Protein AF-A0AAJ0TEI6-F1 (afdb_monomer_lite)

Structure (mmCIF, N/CA/C/O backbone):
data_AF-A0AAJ0TEI6-F1
#
_entry.id   AF-A0AAJ0TEI6-F1
#
loop_
_atom_site.group_PDB
_atom_site.id
_atom_site.type_symbol
_atom_site.label_atom_id
_atom_site.label_alt_id
_atom_site.label_comp_id
_atom_site.label_asym_id
_atom_site.label_entity_id
_atom_site.label_seq_id
_atom_site.pdbx_PDB_ins_code
_atom_site.Cartn_x
_atom_site.Cartn_y
_atom_site.Cartn_z
_atom_site.occupancy
_atom_site.B_iso_or_equiv
_atom_site.auth_seq_id
_atom_site.auth_comp_id
_atom_site.auth_asym_id
_atom_site.auth_atom_id
_atom_site.pdbx_PDB_model_num
ATOM 1 N N . MET A 1 1 ? -27.197 13.324 -39.113 1.00 41.34 1 MET A N 1
ATOM 2 C CA . MET A 1 1 ? -25.841 13.884 -39.276 1.00 41.34 1 MET A CA 1
ATOM 3 C C . MET A 1 1 ? -25.475 13.771 -40.738 1.00 41.34 1 MET A C 1
ATOM 5 O O . MET A 1 1 ? -25.332 12.656 -41.221 1.00 41.34 1 MET A O 1
ATOM 9 N N . PHE A 1 2 ? -25.430 14.897 -41.442 1.00 38.97 2 PHE A N 1
ATOM 10 C CA . PHE A 1 2 ? -24.833 14.958 -42.771 1.00 38.97 2 PHE A CA 1
ATOM 11 C C . PHE A 1 2 ? -23.354 15.271 -42.566 1.00 38.97 2 PHE A C 1
ATOM 13 O O . PHE A 1 2 ? -23.033 16.214 -41.849 1.00 38.97 2 PHE A O 1
ATOM 20 N N . TRP A 1 3 ? -22.481 14.432 -43.111 1.00 52.16 3 TRP A N 1
ATOM 21 C CA . TRP A 1 3 ? -21.042 14.661 -43.095 1.00 52.16 3 TRP A CA 1
ATOM 22 C C . TRP A 1 3 ? -20.638 15.162 -44.476 1.00 52.16 3 TRP A C 1
ATOM 24 O O . TRP A 1 3 ? -20.941 14.507 -45.475 1.00 52.16 3 TRP A O 1
ATOM 34 N N . ASP A 1 4 ? -19.983 16.318 -44.526 1.00 56.31 4 ASP A N 1
ATOM 35 C CA . ASP A 1 4 ? -19.468 16.880 -45.772 1.00 56.31 4 ASP A CA 1
ATOM 36 C C . ASP A 1 4 ? -18.207 16.141 -46.242 1.00 56.31 4 ASP A C 1
ATOM 38 O O . ASP A 1 4 ? -17.400 15.657 -45.444 1.00 56.31 4 ASP A O 1
ATOM 42 N N . GLN A 1 5 ? -18.027 16.056 -47.565 1.00 50.91 5 GLN A N 1
ATOM 43 C CA . GLN A 1 5 ? -16.850 15.437 -48.178 1.00 50.91 5 GLN A CA 1
ATOM 44 C C . GLN A 1 5 ? -15.620 16.346 -48.075 1.00 50.91 5 GLN A C 1
ATOM 46 O O . GLN A 1 5 ? -15.652 17.515 -48.462 1.00 50.91 5 GLN A O 1
ATOM 51 N N . ILE A 1 6 ? -14.506 15.771 -47.611 1.00 52.97 6 ILE A N 1
ATOM 52 C CA . ILE A 1 6 ? -13.211 16.452 -47.522 1.00 52.97 6 ILE A CA 1
ATOM 53 C C . ILE A 1 6 ? -12.756 16.860 -48.926 1.00 52.97 6 ILE A C 1
ATOM 55 O O . ILE A 1 6 ? -12.552 16.018 -49.800 1.00 52.97 6 ILE A O 1
ATOM 59 N N . ARG A 1 7 ? -12.601 18.171 -49.131 1.00 68.81 7 ARG A N 1
ATOM 60 C CA . ARG A 1 7 ? -12.316 18.772 -50.441 1.00 68.81 7 ARG A CA 1
ATOM 61 C C . ARG A 1 7 ? -10.828 18.766 -50.802 1.00 68.81 7 ARG A C 1
ATOM 63 O O . ARG A 1 7 ? -10.492 18.715 -51.979 1.00 68.81 7 ARG A O 1
ATOM 70 N N . GLU A 1 8 ? -9.947 18.816 -49.805 1.00 57.66 8 GLU A N 1
ATOM 71 C CA . GLU A 1 8 ? -8.492 18.783 -49.972 1.00 57.66 8 GLU A CA 1
ATOM 72 C C . GLU A 1 8 ? -7.833 18.375 -48.646 1.00 57.66 8 GLU A C 1
ATOM 74 O O . GLU A 1 8 ? -8.288 18.781 -47.578 1.00 57.66 8 GLU A O 1
ATOM 79 N N . ILE A 1 9 ? -6.753 17.593 -48.710 1.00 62.16 9 ILE A N 1
ATOM 80 C CA . ILE A 1 9 ? -5.879 17.305 -47.566 1.00 62.16 9 ILE A CA 1
ATOM 81 C C . ILE A 1 9 ? -4.484 17.792 -47.945 1.00 62.16 9 ILE A C 1
ATOM 83 O O . ILE A 1 9 ? -3.892 17.287 -48.898 1.00 62.16 9 ILE A O 1
ATOM 87 N N . ARG A 1 10 ? -3.946 18.755 -47.192 1.00 58.38 10 ARG A N 1
ATOM 88 C CA . ARG A 1 10 ? -2.538 19.157 -47.298 1.00 58.38 10 ARG A CA 1
ATOM 89 C C . ARG A 1 10 ? -1.755 18.586 -46.134 1.00 58.38 10 ARG A C 1
ATOM 91 O O . ARG A 1 10 ? -2.141 18.749 -44.981 1.00 58.38 10 ARG A O 1
ATOM 98 N N . ARG A 1 11 ? -0.630 17.947 -46.445 1.00 55.44 11 ARG A N 1
ATOM 99 C CA . ARG A 1 11 ? 0.341 17.520 -45.443 1.00 55.44 11 ARG A CA 1
ATOM 100 C C . ARG A 1 11 ? 1.269 18.699 -45.171 1.00 55.44 11 ARG A C 1
ATOM 102 O O . ARG A 1 11 ? 2.017 19.101 -46.057 1.00 55.44 11 ARG A O 1
ATOM 109 N N . LEU A 1 12 ? 1.161 19.279 -43.983 1.00 56.03 12 LEU A N 1
ATOM 110 C CA . LEU A 1 12 ? 2.086 20.311 -43.533 1.00 56.03 12 LEU A CA 1
ATOM 111 C C . LEU A 1 12 ? 3.399 19.628 -43.131 1.00 56.03 12 LEU A C 1
ATOM 113 O O . LEU A 1 12 ? 3.389 18.673 -42.353 1.00 56.03 12 LEU A O 1
ATOM 117 N N . GLU A 1 13 ? 4.519 20.080 -43.697 1.00 56.34 13 GLU A N 1
ATOM 118 C CA . GLU A 1 13 ? 5.859 19.703 -43.238 1.00 56.34 13 GLU A CA 1
ATOM 119 C C . GLU A 1 13 ? 6.180 20.491 -41.967 1.00 56.34 13 GLU A C 1
ATOM 121 O O . GLU A 1 13 ? 6.981 21.422 -41.988 1.00 56.34 13 GLU A O 1
ATOM 126 N N . ASP A 1 14 ? 5.512 20.157 -40.864 1.00 47.22 14 ASP A N 1
ATOM 127 C CA . ASP A 1 14 ? 5.829 20.779 -39.585 1.00 47.22 14 ASP A CA 1
ATOM 128 C C . ASP A 1 14 ? 7.006 20.040 -38.942 1.00 47.22 14 ASP A C 1
ATOM 130 O O . ASP A 1 14 ? 6.902 18.898 -38.478 1.00 47.22 14 ASP A O 1
ATOM 134 N N . LYS A 1 15 ? 8.172 20.687 -38.991 1.00 50.38 15 LYS A N 1
ATOM 135 C CA . LYS A 1 15 ? 9.342 20.300 -38.212 1.00 50.38 15 LYS A CA 1
ATOM 136 C C . LYS A 1 15 ? 9.132 20.824 -36.799 1.00 50.38 15 LYS A C 1
ATOM 138 O O . LYS A 1 15 ? 9.417 21.982 -36.540 1.00 50.38 15 LYS A O 1
ATOM 143 N N . GLU A 1 16 ? 8.688 19.904 -35.947 1.00 49.09 16 GLU A N 1
ATOM 144 C CA . GLU A 1 16 ? 8.583 19.944 -34.480 1.00 49.09 16 GLU A CA 1
ATOM 145 C C . GLU A 1 16 ? 7.134 19.774 -34.007 1.00 49.09 16 GLU A C 1
ATOM 147 O O . GLU A 1 16 ? 6.377 20.715 -33.798 1.00 49.09 16 GLU A O 1
ATOM 152 N N . GLN A 1 17 ? 6.757 18.506 -33.812 1.00 36.66 17 GLN A N 1
ATOM 153 C CA . GLN A 1 17 ? 5.613 18.148 -32.981 1.00 36.66 17 GLN A CA 1
ATOM 154 C C . GLN A 1 17 ? 5.957 18.503 -31.532 1.00 36.66 17 GLN A C 1
ATOM 156 O O . GLN A 1 17 ? 6.600 17.724 -30.829 1.00 36.66 17 GLN A O 1
ATOM 161 N N . TYR A 1 18 ? 5.559 19.690 -31.086 1.00 44.12 18 TYR A N 1
ATOM 162 C CA . TYR A 1 18 ? 5.572 20.005 -29.665 1.00 44.12 18 TYR A CA 1
ATOM 163 C C . TYR A 1 18 ? 4.397 19.293 -28.993 1.00 44.12 18 TYR A C 1
ATOM 165 O O . TYR A 1 18 ? 3.238 19.492 -29.354 1.00 44.12 18 TYR A O 1
ATOM 173 N N . VAL A 1 19 ? 4.699 18.456 -28.004 1.00 38.09 19 VAL A N 1
ATOM 174 C CA . VAL A 1 19 ? 3.710 18.011 -27.020 1.00 38.09 19 VAL A CA 1
ATOM 175 C C . VAL A 1 19 ? 3.655 19.103 -25.964 1.00 38.09 19 VAL A C 1
ATOM 177 O O . VAL A 1 19 ? 4.673 19.395 -25.346 1.00 38.09 19 VAL A O 1
ATOM 180 N N . TYR A 1 20 ? 2.501 19.739 -25.792 1.00 42.97 20 TYR A N 1
ATOM 181 C CA . TYR A 1 20 ? 2.289 20.737 -24.748 1.00 42.97 20 TYR A CA 1
ATOM 182 C C . TYR A 1 20 ? 1.807 20.039 -23.475 1.00 42.97 20 TYR A C 1
ATOM 184 O O . TYR A 1 20 ? 0.884 19.228 -23.532 1.00 42.97 20 TYR A O 1
ATOM 192 N N . ASP A 1 21 ? 2.421 20.359 -22.336 1.00 42.22 21 ASP A N 1
ATOM 193 C CA . ASP A 1 21 ? 1.869 20.016 -21.025 1.00 42.22 21 ASP A CA 1
ATOM 194 C C . ASP A 1 21 ? 0.763 21.032 -20.719 1.00 42.22 21 ASP A C 1
ATOM 196 O O . ASP A 1 21 ? 1.019 22.236 -20.632 1.00 42.22 21 ASP A O 1
ATOM 200 N N . PHE A 1 22 ? -0.482 20.565 -20.699 1.00 47.97 22 PHE A N 1
ATOM 201 C CA . PHE A 1 22 ? -1.670 21.405 -20.613 1.00 47.97 22 PHE A CA 1
ATOM 202 C C . PHE A 1 22 ? -2.331 21.153 -19.264 1.00 47.97 22 PHE A C 1
ATOM 204 O O . PHE A 1 22 ? -2.751 20.033 -18.982 1.00 47.97 22 PHE A O 1
ATOM 211 N N . SER A 1 23 ? -2.418 22.193 -18.435 1.00 53.16 23 SER A N 1
ATOM 212 C CA . SER A 1 23 ? -3.119 22.133 -17.154 1.00 53.16 23 SER A CA 1
ATOM 213 C C . SER A 1 23 ? -4.299 23.097 -17.146 1.00 53.16 23 SER A C 1
ATOM 215 O O . SER A 1 23 ? -4.114 24.292 -17.380 1.00 53.16 23 SER A O 1
ATOM 217 N N . VAL A 1 24 ? -5.503 22.600 -16.861 1.00 55.91 24 VAL A N 1
ATOM 218 C CA . VAL A 1 24 ? -6.694 23.439 -16.662 1.00 55.91 24 VAL A CA 1
ATOM 219 C C . VAL A 1 24 ? -6.929 23.623 -15.162 1.00 55.91 24 VAL A C 1
ATOM 221 O O . VAL A 1 24 ? -7.161 22.637 -14.463 1.00 55.91 24 VAL A O 1
ATOM 224 N N . PRO A 1 25 ? -6.861 24.853 -14.622 1.00 49.59 25 PRO A N 1
ATOM 225 C CA . PRO A 1 25 ? -7.128 25.085 -13.208 1.00 49.59 25 PRO A CA 1
ATOM 226 C C . PRO A 1 25 ? -8.518 24.573 -12.807 1.00 49.59 25 PRO A C 1
ATOM 228 O O . PRO A 1 25 ? -9.506 24.947 -13.428 1.00 49.59 25 PRO A O 1
ATOM 231 N N . ASN A 1 26 ? -8.579 23.785 -11.729 1.00 49.84 26 ASN A N 1
ATOM 232 C CA . ASN A 1 26 ? -9.793 23.203 -11.131 1.00 49.84 26 ASN A CA 1
ATOM 233 C C . ASN A 1 26 ? -10.468 22.041 -11.887 1.00 49.84 26 ASN A C 1
ATOM 235 O O . ASN A 1 26 ? -11.448 21.513 -11.370 1.00 49.84 26 ASN A O 1
ATOM 239 N N . ASP A 1 27 ? -9.945 21.600 -13.036 1.00 50.25 27 ASP A N 1
ATOM 240 C CA . ASP A 1 27 ? -10.522 20.487 -13.805 1.00 50.25 27 ASP A CA 1
ATOM 241 C C . ASP A 1 27 ? -9.506 19.354 -13.997 1.00 50.25 27 ASP A C 1
ATOM 243 O O . ASP A 1 27 ? -8.498 19.510 -14.678 1.00 50.25 27 ASP A O 1
ATOM 247 N N . GLU A 1 28 ? -9.772 18.180 -13.419 1.00 51.38 28 GLU A N 1
ATOM 248 C CA . GLU A 1 28 ? -8.890 17.007 -13.553 1.00 51.38 28 GLU A CA 1
ATOM 249 C C . GLU A 1 28 ? -8.958 16.364 -14.944 1.00 51.38 28 GLU A C 1
ATOM 251 O O . GLU A 1 28 ? -7.982 15.776 -15.407 1.00 51.38 28 GLU A O 1
ATOM 256 N N . ASN A 1 29 ? -10.105 16.488 -15.616 1.00 53.88 29 ASN A N 1
ATOM 257 C CA . ASN A 1 29 ? -10.357 15.951 -16.948 1.00 53.88 29 ASN A CA 1
ATOM 258 C C . ASN A 1 29 ? -10.984 17.049 -17.802 1.00 53.88 29 ASN A C 1
ATOM 260 O O . ASN A 1 29 ? -11.987 17.637 -17.402 1.00 53.88 29 ASN A O 1
ATOM 264 N N . PHE A 1 30 ? -10.451 17.289 -18.991 1.00 61.28 30 PHE A N 1
ATOM 265 C CA . PHE A 1 30 ? -10.981 18.298 -19.901 1.00 61.28 30 PHE A CA 1
ATOM 266 C C . PHE A 1 30 ? -10.874 17.829 -21.349 1.00 61.28 30 PHE A C 1
ATOM 268 O O . PHE A 1 30 ? -10.060 16.976 -21.699 1.00 61.28 30 PHE A O 1
ATOM 275 N N . ILE A 1 31 ? -11.742 18.361 -22.206 1.00 62.97 31 ILE A N 1
ATOM 276 C CA . ILE A 1 31 ? -11.746 18.032 -23.631 1.00 62.97 31 ILE A CA 1
ATOM 277 C C . ILE A 1 31 ? -10.909 19.079 -24.361 1.00 62.97 31 ILE A C 1
ATOM 279 O O . ILE A 1 31 ? -11.232 20.264 -24.331 1.00 62.97 31 ILE A O 1
ATOM 283 N N . CYS A 1 32 ? -9.861 18.630 -25.043 1.00 51.44 32 CYS A N 1
ATOM 284 C CA . CYS A 1 32 ? -9.036 19.448 -25.922 1.00 51.44 32 CYS A CA 1
ATOM 285 C C . CYS A 1 32 ? -9.210 18.943 -27.359 1.00 51.44 32 CYS A C 1
ATOM 287 O O . CYS A 1 32 ? -8.746 17.853 -27.682 1.00 51.44 32 CYS A O 1
ATOM 289 N N . GLU A 1 33 ? -9.932 19.689 -28.204 1.00 55.91 33 GLU A N 1
ATOM 290 C CA . GLU A 1 33 ? -10.153 19.350 -29.626 1.00 55.91 33 GLU A CA 1
ATOM 291 C C . GLU A 1 33 ? -10.586 17.882 -29.856 1.00 55.91 33 GLU A C 1
ATOM 293 O O . GLU A 1 33 ? -10.046 17.164 -30.696 1.00 55.91 33 GLU A O 1
ATOM 298 N N . ASN A 1 34 ? -11.585 17.422 -29.090 1.00 51.78 34 ASN A N 1
ATOM 299 C CA . ASN A 1 34 ? -12.127 16.049 -29.085 1.00 51.78 34 ASN A CA 1
ATOM 300 C C . ASN A 1 34 ? -11.221 14.953 -28.492 1.00 51.78 34 ASN A C 1
ATOM 302 O O . ASN A 1 34 ? -11.584 13.776 -28.542 1.00 51.78 34 ASN A O 1
ATOM 306 N N . LEU A 1 35 ? -10.086 15.307 -27.889 1.00 44.97 35 LEU A N 1
ATOM 307 C CA . LEU A 1 35 ? -9.279 14.408 -27.063 1.00 44.97 35 LEU A CA 1
ATOM 308 C C . LEU A 1 35 ? -9.604 14.642 -25.586 1.00 44.97 35 LEU A C 1
ATOM 310 O O . LEU A 1 35 ? -9.616 15.781 -25.120 1.00 44.97 35 LEU A O 1
ATOM 314 N N . LEU A 1 36 ? -9.865 13.565 -24.842 1.00 48.75 36 LEU A N 1
ATOM 315 C CA . LEU A 1 36 ? -9.940 13.632 -23.385 1.00 48.75 36 LEU A CA 1
ATOM 316 C C . LEU A 1 36 ? -8.513 13.768 -22.843 1.00 48.75 36 LEU A C 1
ATOM 318 O O . LEU A 1 36 ? -7.712 12.842 -22.965 1.00 48.75 36 LEU A O 1
ATOM 322 N N . ALA A 1 37 ? -8.206 14.928 -22.276 1.00 49.28 37 ALA A N 1
ATOM 323 C CA . ALA A 1 37 ? -6.953 15.216 -21.604 1.00 49.28 37 ALA A CA 1
ATOM 324 C C . ALA A 1 37 ? -7.163 15.176 -20.086 1.00 49.28 37 ALA A C 1
ATOM 326 O O . ALA A 1 37 ? -8.219 15.551 -19.575 1.00 49.28 37 ALA A O 1
ATOM 327 N N . HIS A 1 38 ? -6.147 14.701 -19.375 1.00 46.53 38 HIS A N 1
ATOM 328 C CA . HIS A 1 38 ? -6.125 14.642 -17.921 1.00 46.53 38 HIS A CA 1
ATOM 329 C C . HIS A 1 38 ? -5.051 15.602 -17.423 1.00 46.53 38 HIS A C 1
ATOM 331 O O . HIS A 1 38 ? -3.921 15.550 -17.913 1.00 46.53 38 HIS A O 1
ATOM 337 N N . ASN A 1 39 ? -5.377 16.440 -16.440 1.00 48.97 39 ASN A N 1
ATOM 338 C CA . ASN A 1 39 ? -4.330 17.096 -15.669 1.00 48.97 39 ASN A CA 1
ATOM 339 C C . ASN A 1 39 ? -3.488 16.010 -14.997 1.00 48.97 39 ASN A C 1
ATOM 341 O O . ASN A 1 39 ? -4.024 15.020 -14.490 1.00 48.97 39 ASN A O 1
ATOM 345 N N . THR A 1 40 ? -2.171 16.207 -14.950 1.00 57.03 40 THR A N 1
ATOM 346 C CA . THR A 1 40 ? -1.330 15.428 -14.039 1.00 57.03 40 THR A CA 1
ATOM 347 C C . THR A 1 40 ? -1.900 15.615 -12.635 1.00 57.03 40 THR A C 1
ATOM 349 O O . THR A 1 40 ? -1.955 16.739 -12.140 1.00 57.03 40 THR A O 1
ATOM 352 N N . ILE A 1 41 ? -2.385 14.532 -12.020 1.00 54.59 41 ILE A N 1
ATOM 353 C CA . ILE A 1 41 ? -2.893 14.570 -10.649 1.00 54.59 41 ILE A CA 1
ATOM 354 C C . ILE A 1 41 ? -1.692 14.870 -9.757 1.00 54.59 41 ILE A C 1
ATOM 356 O O . ILE A 1 41 ? -0.839 14.015 -9.520 1.00 54.59 41 ILE A O 1
ATOM 360 N N . GLU A 1 42 ? -1.588 16.114 -9.313 1.00 67.44 42 GLU A N 1
ATOM 361 C CA . GLU A 1 42 ? -0.582 16.517 -8.347 1.00 67.44 42 GLU A CA 1
ATOM 362 C C . GLU A 1 42 ? -1.081 16.211 -6.936 1.00 67.44 42 GLU A C 1
ATOM 364 O O . GLU A 1 42 ? -2.275 16.288 -6.642 1.00 67.44 42 GLU A O 1
ATOM 369 N N . LEU A 1 43 ? -0.157 15.883 -6.034 1.00 74.75 43 LEU A N 1
ATOM 370 C CA . LEU A 1 43 ? -0.496 15.753 -4.621 1.00 74.75 43 LEU A CA 1
ATOM 371 C C . LEU A 1 43 ? -1.080 17.083 -4.097 1.00 74.75 43 LEU A C 1
ATOM 373 O O . LEU A 1 43 ? -0.549 18.149 -4.440 1.00 74.75 43 LEU A O 1
ATOM 377 N N . PRO A 1 44 ? -2.124 17.049 -3.245 1.00 81.56 44 PRO A N 1
ATOM 378 C CA . PRO A 1 44 ? -2.773 18.243 -2.701 1.00 81.56 44 PRO A CA 1
ATOM 379 C C . PRO A 1 44 ? -1.915 18.877 -1.591 1.00 81.56 44 PRO A C 1
ATOM 381 O O . PRO A 1 44 ? -2.213 18.778 -0.405 1.00 81.56 44 PRO A O 1
ATOM 384 N N . ILE A 1 45 ? -0.783 19.477 -1.977 1.00 82.50 45 ILE A N 1
ATOM 385 C CA . ILE A 1 45 ? 0.256 19.957 -1.048 1.00 82.50 45 ILE A CA 1
ATOM 386 C C . ILE A 1 45 ? -0.278 21.018 -0.083 1.00 82.50 45 ILE A C 1
ATOM 388 O O . ILE A 1 45 ? 0.009 20.940 1.108 1.00 82.50 45 ILE A O 1
ATOM 392 N N . GLU A 1 46 ? -1.053 21.987 -0.572 1.00 83.69 46 GLU A N 1
ATOM 393 C CA . GLU A 1 46 ? -1.578 23.069 0.271 1.00 83.69 46 GLU A CA 1
ATOM 394 C C . GLU A 1 46 ? -2.554 22.526 1.320 1.00 83.69 46 GLU A C 1
ATOM 396 O O . GLU A 1 46 ? -2.403 22.813 2.504 1.00 83.69 46 GLU A O 1
ATOM 401 N N . GLN A 1 47 ? -3.459 21.628 0.924 1.00 84.44 47 GLN A N 1
ATOM 402 C CA . GLN A 1 47 ? -4.376 20.965 1.851 1.00 84.44 47 GLN A CA 1
ATOM 403 C C . GLN A 1 47 ? -3.618 20.111 2.877 1.00 84.44 47 GLN A C 1
ATOM 405 O O . GLN A 1 47 ? -3.950 20.111 4.057 1.00 84.44 47 GLN A O 1
ATOM 410 N N . LEU A 1 48 ? -2.562 19.400 2.466 1.00 85.25 48 LEU A N 1
ATOM 411 C CA . LEU A 1 48 ? -1.722 18.646 3.401 1.00 85.25 48 LEU A CA 1
ATOM 412 C C . LEU A 1 48 ? -1.003 19.574 4.398 1.00 85.25 48 LEU A C 1
ATOM 414 O O . LEU A 1 48 ? -0.921 19.246 5.581 1.00 85.25 48 LEU A O 1
ATOM 418 N N . ARG A 1 49 ? -0.523 20.747 3.969 1.00 85.75 49 ARG A N 1
ATOM 419 C CA . ARG A 1 49 ? 0.073 21.745 4.876 1.00 85.75 49 ARG A CA 1
ATOM 420 C C . ARG A 1 49 ? -0.944 22.291 5.874 1.00 85.75 49 ARG A C 1
ATOM 422 O O . ARG A 1 49 ? -0.620 22.406 7.053 1.00 85.75 49 ARG A O 1
ATOM 429 N N . GLU A 1 50 ? -2.169 22.570 5.432 1.00 90.12 50 GLU A N 1
ATOM 430 C CA . GLU A 1 50 ? -3.275 22.986 6.309 1.00 90.12 50 GLU A CA 1
ATOM 431 C C . GLU A 1 50 ? -3.615 21.918 7.360 1.00 90.12 50 GLU A C 1
ATOM 433 O O . GLU A 1 50 ? -3.914 22.250 8.506 1.00 90.12 50 GLU A O 1
ATOM 438 N N . LEU A 1 51 ? -3.478 20.636 7.006 1.00 88.50 51 LEU A N 1
ATOM 439 C CA . LEU A 1 51 ? -3.622 19.493 7.917 1.00 88.50 51 LEU A CA 1
ATOM 440 C C . LEU A 1 51 ? -2.396 19.269 8.830 1.00 88.50 51 LEU A C 1
ATOM 442 O O . LEU A 1 51 ? -2.376 18.322 9.617 1.00 88.50 51 LEU A O 1
ATOM 446 N N . GLY A 1 52 ? -1.372 20.124 8.746 1.00 85.44 52 GLY A N 1
ATOM 447 C CA . GLY A 1 52 ? -0.191 20.098 9.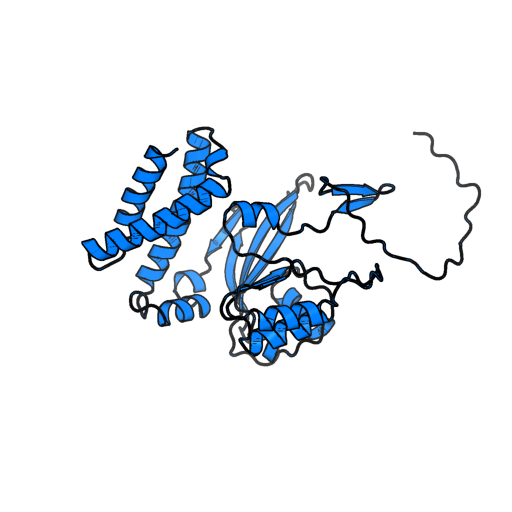612 1.00 85.44 52 GLY A CA 1
ATOM 448 C C . GLY A 1 52 ? 0.964 19.221 9.120 1.00 85.44 52 GLY A C 1
ATOM 449 O O . GLY A 1 52 ? 1.926 19.017 9.864 1.00 85.44 52 GLY A O 1
ATOM 450 N N . TYR A 1 53 ? 0.917 18.705 7.886 1.00 84.88 53 TYR A N 1
ATOM 451 C CA . TYR A 1 53 ? 2.054 17.985 7.314 1.00 84.88 53 TYR A CA 1
ATOM 452 C C . TYR A 1 53 ? 3.193 18.950 6.965 1.00 84.88 53 TYR A C 1
ATOM 454 O O . TYR A 1 53 ? 3.005 19.938 6.256 1.00 84.88 53 TYR A O 1
ATOM 462 N N . ASN A 1 54 ? 4.408 18.616 7.405 1.00 84.81 54 ASN A N 1
ATOM 463 C CA . ASN A 1 54 ? 5.628 19.282 6.956 1.00 84.81 54 ASN A CA 1
ATOM 464 C C . ASN A 1 54 ? 6.037 18.724 5.584 1.00 84.81 54 ASN A C 1
ATOM 466 O O . ASN A 1 54 ? 6.809 17.768 5.498 1.00 84.81 54 ASN A O 1
ATOM 470 N N . ILE A 1 55 ? 5.443 19.272 4.524 1.00 84.50 55 ILE A N 1
ATOM 471 C CA . ILE A 1 55 ? 5.634 18.821 3.146 1.00 84.50 55 ILE A CA 1
ATOM 472 C C . ILE A 1 55 ? 6.135 19.963 2.265 1.00 84.50 55 ILE A C 1
ATOM 474 O O . ILE A 1 55 ? 5.597 21.073 2.273 1.00 84.50 55 ILE A O 1
ATOM 478 N N . GLU A 1 56 ? 7.151 19.656 1.462 1.00 80.06 56 GLU A N 1
ATOM 479 C CA . GLU A 1 56 ? 7.718 20.572 0.482 1.00 80.06 56 GLU A CA 1
ATOM 480 C C . GLU A 1 56 ? 7.568 20.020 -0.929 1.00 80.06 56 GLU A C 1
ATOM 482 O O . GLU A 1 56 ? 7.852 18.853 -1.209 1.00 80.06 56 GLU A O 1
ATOM 487 N N . ARG A 1 57 ? 7.110 20.885 -1.835 1.00 79.00 57 ARG A N 1
ATOM 488 C CA . ARG A 1 57 ? 6.952 20.552 -3.246 1.00 79.00 57 ARG A CA 1
ATOM 489 C C . ARG A 1 57 ? 8.259 20.823 -3.977 1.00 79.00 57 ARG A C 1
ATOM 491 O O . ARG A 1 57 ? 8.717 21.960 -4.042 1.00 79.00 57 ARG A O 1
ATOM 498 N N . LEU A 1 58 ? 8.790 19.797 -4.631 1.00 71.94 58 LEU A N 1
ATOM 499 C CA . LEU A 1 58 ? 9.896 19.936 -5.572 1.00 71.94 58 LEU A CA 1
ATOM 500 C C . LEU A 1 58 ? 9.345 19.841 -6.991 1.00 71.94 58 LEU A C 1
ATOM 502 O O . LEU A 1 58 ? 9.011 18.758 -7.469 1.00 71.94 58 LEU A O 1
ATOM 506 N N . LYS A 1 59 ? 9.209 20.987 -7.662 1.00 65.06 59 LYS A N 1
ATOM 507 C CA . LYS A 1 59 ? 8.770 21.015 -9.057 1.00 65.06 59 LYS A CA 1
ATOM 508 C C . LYS A 1 59 ? 9.968 20.737 -9.961 1.00 65.06 59 LYS A C 1
ATOM 510 O O . LYS A 1 59 ? 10.889 21.549 -10.044 1.00 65.06 59 LYS A O 1
ATOM 515 N N . SER A 1 60 ? 9.947 19.582 -10.621 1.00 59.56 60 SER A N 1
ATOM 516 C CA . SER A 1 60 ? 10.879 19.310 -11.711 1.00 59.56 60 SER A CA 1
ATOM 517 C C . SER A 1 60 ? 10.503 20.153 -12.924 1.00 59.56 60 SER A C 1
ATOM 519 O O . SER A 1 60 ? 9.323 20.258 -13.257 1.00 59.56 60 SER A O 1
ATOM 521 N N . ARG A 1 61 ? 11.509 20.682 -13.621 1.00 55.28 61 ARG A N 1
ATOM 522 C CA . ARG A 1 61 ? 11.368 21.313 -14.928 1.00 55.28 61 ARG A CA 1
ATOM 523 C C . ARG A 1 61 ? 10.631 20.363 -15.857 1.00 55.28 61 ARG A C 1
ATOM 525 O O . ARG A 1 61 ? 11.065 19.221 -16.031 1.00 55.28 61 ARG A O 1
ATOM 532 N N . SER A 1 62 ? 9.547 20.832 -16.465 1.00 50.44 62 SER A N 1
ATOM 533 C CA . SER A 1 62 ? 8.977 20.108 -17.597 1.00 50.44 62 SER A CA 1
ATOM 534 C C . SER A 1 62 ? 9.970 20.179 -18.755 1.00 50.44 62 SER A C 1
ATOM 536 O O . SER A 1 62 ? 10.469 21.248 -19.102 1.00 50.44 62 SER A O 1
ATOM 538 N N . VAL A 1 63 ? 10.279 19.033 -19.365 1.00 48.38 63 VAL A N 1
ATOM 539 C CA . VAL A 1 63 ? 11.210 18.938 -20.509 1.00 48.38 63 VAL A CA 1
ATOM 540 C C . VAL A 1 63 ? 10.760 19.845 -21.672 1.00 48.38 63 VAL A C 1
ATOM 542 O O . VAL A 1 63 ? 11.571 20.254 -22.501 1.00 48.38 63 VAL A O 1
ATOM 545 N N . ILE A 1 64 ? 9.470 20.193 -21.694 1.00 46.38 64 ILE A N 1
ATOM 546 C CA . ILE A 1 64 ? 8.791 20.978 -22.724 1.00 46.38 64 ILE A CA 1
ATOM 547 C C . ILE A 1 64 ? 8.924 22.485 -22.461 1.00 46.38 64 ILE A C 1
ATOM 549 O O . ILE A 1 64 ? 9.269 23.247 -23.364 1.00 46.38 64 ILE A O 1
ATOM 553 N N . THR A 1 65 ? 8.687 22.941 -21.229 1.00 47.75 65 THR A N 1
ATOM 554 C CA . THR A 1 65 ? 8.805 24.359 -20.876 1.00 47.75 65 THR A CA 1
ATOM 555 C C . THR A 1 65 ? 10.218 24.658 -20.387 1.00 47.75 65 THR A C 1
ATOM 557 O O . THR A 1 65 ? 10.575 24.376 -19.245 1.00 47.75 65 THR A O 1
ATOM 560 N N . ARG A 1 66 ? 11.037 25.287 -21.243 1.00 45.75 66 ARG A N 1
ATOM 561 C CA . ARG A 1 66 ? 12.352 25.851 -20.876 1.00 45.75 66 ARG A CA 1
ATOM 562 C C . ARG A 1 66 ? 12.204 27.093 -19.986 1.00 45.75 66 ARG A C 1
ATOM 564 O O . ARG A 1 66 ? 12.675 28.172 -20.326 1.00 45.75 66 ARG A O 1
ATOM 571 N N . VAL A 1 67 ? 11.520 26.953 -18.857 1.00 49.47 67 VAL A N 1
ATOM 572 C CA . VAL A 1 67 ? 11.461 27.982 -17.824 1.00 49.4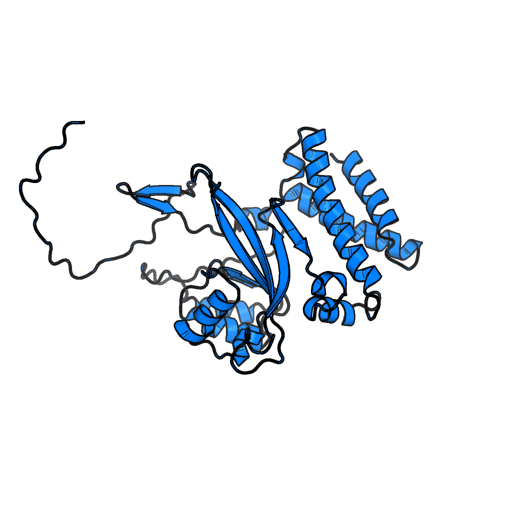7 67 VAL A CA 1
ATOM 573 C C . VAL A 1 67 ? 12.719 27.830 -16.969 1.00 49.47 67 VAL A C 1
ATOM 575 O O . VAL A 1 67 ? 12.966 26.777 -16.378 1.00 49.47 67 VAL A O 1
ATOM 578 N N . GLU A 1 68 ? 13.552 28.870 -16.941 1.00 48.94 68 GLU A N 1
ATOM 579 C CA . GLU A 1 68 ? 14.868 28.843 -16.285 1.00 48.94 68 GLU A CA 1
ATOM 580 C C . GLU A 1 68 ? 14.795 28.586 -14.770 1.00 48.94 68 GLU A C 1
ATOM 582 O O . GLU A 1 68 ? 15.755 28.073 -14.201 1.00 48.94 68 GLU A O 1
ATOM 587 N N . THR A 1 69 ? 13.660 28.866 -14.122 1.00 52.69 69 THR A N 1
ATOM 588 C CA . THR A 1 69 ? 13.488 28.753 -12.663 1.00 52.69 69 THR A CA 1
ATOM 589 C C . THR A 1 69 ? 13.189 27.343 -12.146 1.00 52.69 69 THR A C 1
ATOM 591 O O . THR A 1 69 ? 13.211 27.142 -10.935 1.00 52.69 69 THR A O 1
ATOM 594 N N . GLU A 1 70 ? 12.928 26.358 -13.011 1.00 60.34 70 GLU A N 1
ATOM 595 C CA . GLU A 1 70 ? 12.637 24.979 -12.584 1.00 60.34 70 GLU A CA 1
ATOM 596 C C . GLU A 1 70 ? 13.895 24.088 -12.644 1.00 60.34 70 GLU A C 1
ATOM 598 O O . GLU A 1 70 ? 14.689 24.198 -13.584 1.00 60.34 70 GLU A O 1
ATOM 603 N N . LEU A 1 71 ? 14.073 23.197 -11.659 1.00 62.12 71 LEU A N 1
ATOM 604 C CA . LEU A 1 71 ? 15.218 22.277 -11.550 1.00 62.12 71 LEU A CA 1
ATOM 605 C C . LEU A 1 71 ? 14.962 20.985 -12.344 1.00 62.12 71 LEU A C 1
ATOM 607 O O . LEU A 1 71 ? 13.864 20.450 -12.247 1.00 62.12 71 LEU A O 1
ATOM 611 N N . PRO A 1 72 ? 15.928 20.413 -13.082 1.00 67.25 72 PRO A N 1
ATOM 612 C CA . PRO A 1 72 ? 15.792 19.066 -13.646 1.00 67.25 72 PRO A CA 1
ATOM 613 C C . PRO A 1 72 ? 15.427 18.020 -12.576 1.00 67.25 72 PRO A C 1
ATOM 615 O O . PRO A 1 72 ? 15.912 18.112 -11.450 1.00 67.25 72 PRO A O 1
ATOM 618 N N . ALA A 1 73 ? 14.640 16.993 -12.922 1.00 68.06 73 ALA A N 1
ATOM 619 C CA . ALA A 1 73 ? 14.170 15.966 -11.976 1.00 68.06 73 ALA A CA 1
ATOM 620 C C . ALA A 1 73 ? 15.305 15.310 -11.172 1.00 68.06 73 ALA A C 1
ATOM 622 O O . ALA A 1 73 ? 15.186 15.119 -9.964 1.00 68.06 73 ALA A O 1
ATOM 623 N N . GLU A 1 74 ? 16.430 15.015 -11.826 1.00 67.81 74 GLU A N 1
ATOM 624 C CA . GLU A 1 74 ? 17.629 14.467 -11.183 1.00 67.81 74 GLU A CA 1
ATOM 625 C C . GLU A 1 74 ? 18.219 15.426 -10.133 1.00 67.81 74 GLU A C 1
ATOM 627 O O . GLU A 1 74 ? 18.648 14.998 -9.062 1.00 67.81 74 GLU A O 1
ATOM 632 N N . GLU A 1 75 ? 18.229 16.730 -10.413 1.00 69.31 75 GLU A N 1
ATOM 633 C CA . GLU A 1 75 ? 18.762 17.753 -9.512 1.00 69.31 75 GLU A CA 1
ATOM 634 C C . GLU A 1 75 ? 17.796 18.060 -8.362 1.00 69.31 75 GLU A C 1
ATOM 636 O O . GLU A 1 75 ? 18.227 18.191 -7.212 1.00 69.31 75 GLU A O 1
ATOM 641 N N . ALA A 1 76 ? 16.491 18.089 -8.646 1.00 71.38 76 ALA A N 1
ATOM 642 C CA . ALA A 1 76 ? 15.438 18.178 -7.641 1.00 71.38 76 ALA A CA 1
ATOM 643 C C . ALA A 1 76 ? 15.524 16.992 -6.673 1.00 71.38 76 ALA A C 1
ATOM 645 O O . ALA A 1 76 ? 15.534 17.179 -5.458 1.00 71.38 76 ALA A O 1
ATOM 646 N N . LEU A 1 77 ? 15.697 15.781 -7.205 1.00 71.69 77 LEU A N 1
ATOM 647 C CA . LEU A 1 77 ? 15.892 14.590 -6.399 1.00 71.69 77 LEU A CA 1
ATOM 648 C C . LEU A 1 77 ? 17.168 14.687 -5.561 1.00 71.69 77 LEU A C 1
ATOM 650 O O . LEU A 1 77 ? 17.095 14.539 -4.349 1.00 71.69 77 LEU A O 1
ATOM 654 N N . ARG A 1 78 ? 18.327 15.008 -6.154 1.00 72.25 78 ARG A N 1
ATOM 655 C CA . ARG A 1 78 ? 19.585 15.193 -5.401 1.00 72.25 78 ARG A CA 1
ATOM 656 C C . ARG A 1 78 ? 19.478 16.259 -4.312 1.00 72.25 78 ARG A C 1
ATOM 658 O O . ARG A 1 78 ? 20.130 16.133 -3.277 1.00 72.25 78 ARG A O 1
ATOM 665 N N . THR A 1 79 ? 18.667 17.289 -4.535 1.00 72.25 79 THR A N 1
ATOM 666 C CA . THR A 1 79 ? 18.340 18.301 -3.525 1.00 72.25 79 THR A CA 1
ATOM 667 C C . THR A 1 79 ? 17.490 17.703 -2.409 1.00 72.25 79 THR A C 1
ATOM 669 O O . THR A 1 79 ? 17.831 17.887 -1.242 1.00 72.25 79 THR A O 1
ATOM 672 N N . ALA A 1 80 ? 16.462 16.918 -2.747 1.00 72.06 80 ALA A N 1
ATOM 673 C CA . ALA A 1 80 ? 15.628 16.203 -1.781 1.00 72.06 80 ALA A CA 1
ATOM 674 C C . ALA A 1 80 ? 16.463 15.314 -0.847 1.00 72.06 80 ALA A C 1
ATOM 676 O O . ALA A 1 80 ? 16.261 15.324 0.361 1.00 72.06 80 ALA A O 1
ATOM 677 N N . LEU A 1 81 ? 17.478 14.627 -1.381 1.00 68.44 81 LEU A N 1
ATOM 678 C CA . LEU A 1 81 ? 18.384 13.774 -0.596 1.00 68.44 81 LEU A CA 1
ATOM 679 C C . LEU A 1 81 ? 19.220 14.534 0.438 1.00 68.44 81 LEU A C 1
ATOM 681 O O . LEU A 1 81 ? 19.763 13.930 1.359 1.00 68.44 81 LEU A O 1
ATOM 685 N N . ARG A 1 82 ? 19.355 15.855 0.294 1.00 72.44 82 ARG A N 1
ATOM 686 C CA . ARG A 1 82 ? 20.042 16.712 1.272 1.00 72.44 82 ARG A CA 1
ATOM 687 C C . ARG A 1 82 ? 19.102 17.263 2.337 1.00 72.44 82 ARG A C 1
ATOM 689 O O . ARG A 1 82 ? 19.591 17.800 3.326 1.00 72.44 82 ARG A O 1
ATOM 696 N N . LEU A 1 83 ? 17.787 17.122 2.155 1.00 68.19 83 LEU A N 1
ATOM 697 C CA . LEU A 1 83 ? 16.790 17.496 3.161 1.00 68.19 83 LEU A CA 1
ATOM 698 C C . LEU A 1 83 ? 16.773 16.512 4.345 1.00 68.19 83 LEU A C 1
ATOM 700 O O . LEU A 1 83 ? 16.179 16.812 5.376 1.00 68.19 83 LEU A O 1
ATOM 704 N N . GLY A 1 84 ? 17.488 15.387 4.238 1.00 66.31 84 GLY A N 1
ATOM 705 C CA . GLY A 1 84 ? 17.717 14.453 5.334 1.00 66.31 84 GLY A CA 1
ATOM 706 C C . GLY A 1 84 ? 16.556 13.482 5.538 1.00 66.31 84 GLY A C 1
ATOM 707 O O . GLY A 1 84 ? 16.062 12.878 4.586 1.00 66.31 84 GLY A O 1
ATOM 708 N N . ASP A 1 85 ? 16.156 13.304 6.797 1.00 64.50 85 ASP A N 1
ATOM 709 C CA . ASP A 1 85 ? 15.181 12.307 7.247 1.00 64.50 85 ASP A CA 1
ATOM 710 C C . ASP A 1 85 ? 13.749 12.671 6.814 1.00 64.50 85 ASP A C 1
ATOM 712 O O . ASP A 1 85 ? 12.996 13.325 7.533 1.00 64.50 85 ASP A O 1
ATOM 716 N N . SER A 1 86 ? 13.392 12.305 5.582 1.00 69.94 86 SER A N 1
ATOM 717 C CA . SER A 1 86 ? 12.110 12.640 4.959 1.00 69.94 86 SER A CA 1
ATOM 718 C C . SER A 1 86 ? 11.547 11.467 4.155 1.00 69.94 86 SER A C 1
ATOM 720 O O . SER A 1 86 ? 12.269 10.544 3.769 1.00 69.94 86 SER A O 1
ATOM 722 N N . ALA A 1 87 ? 10.230 11.488 3.936 1.00 80.5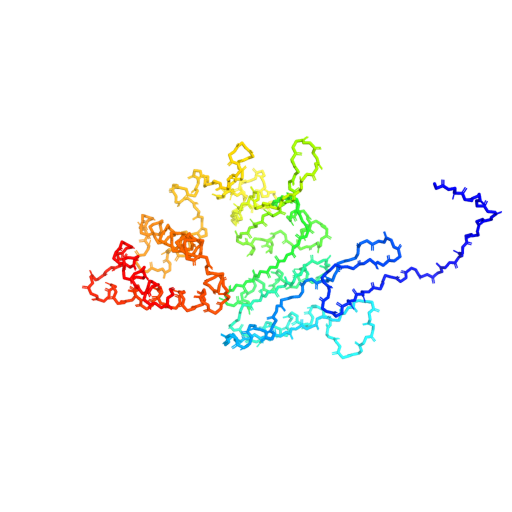0 87 ALA A N 1
ATOM 723 C CA . ALA A 1 87 ? 9.591 10.650 2.932 1.00 80.50 87 ALA A CA 1
ATOM 724 C C . ALA A 1 87 ? 9.645 11.360 1.573 1.00 80.50 87 ALA A C 1
ATOM 726 O O . ALA A 1 87 ? 9.429 12.569 1.493 1.00 80.50 87 ALA A O 1
ATOM 727 N N . LEU A 1 88 ? 9.896 10.604 0.509 1.00 79.81 88 LEU A N 1
ATOM 728 C CA . LEU A 1 88 ? 9.895 11.102 -0.859 1.00 79.81 88 LEU A CA 1
ATOM 729 C C . LEU A 1 88 ? 8.756 10.454 -1.636 1.00 79.81 88 LEU A C 1
ATOM 731 O O . LEU A 1 88 ? 8.734 9.237 -1.814 1.00 79.81 88 LEU A O 1
ATOM 735 N N . ILE A 1 89 ? 7.846 11.280 -2.147 1.00 82.94 89 ILE A N 1
ATOM 736 C CA . ILE A 1 89 ? 6.776 10.833 -3.036 1.00 82.94 89 ILE A CA 1
ATOM 737 C C . ILE A 1 89 ? 7.020 11.412 -4.426 1.00 82.94 89 ILE A C 1
ATOM 739 O O . ILE A 1 89 ? 6.976 12.625 -4.625 1.00 82.94 89 ILE A O 1
ATOM 743 N N . VAL A 1 90 ? 7.286 10.537 -5.388 1.00 81.00 90 VAL A N 1
ATOM 744 C CA . VAL A 1 90 ? 7.450 10.884 -6.799 1.00 81.00 90 VAL A CA 1
ATOM 745 C C . VAL A 1 90 ? 6.114 10.662 -7.494 1.00 81.00 90 VAL A C 1
ATOM 747 O O . VAL A 1 90 ? 5.615 9.543 -7.506 1.00 81.00 90 VAL A O 1
ATOM 750 N N . GLY A 1 91 ? 5.529 11.715 -8.071 1.00 79.00 91 GLY A N 1
ATOM 751 C CA . GLY A 1 91 ? 4.220 11.624 -8.726 1.00 79.00 91 GLY A CA 1
ATOM 752 C C . GLY A 1 91 ? 4.170 10.490 -9.748 1.00 79.00 91 GLY A C 1
ATOM 753 O O . GLY A 1 91 ? 3.413 9.540 -9.570 1.00 79.00 91 GLY A O 1
ATOM 754 N N . GLU A 1 92 ? 5.039 10.539 -10.756 1.00 82.25 92 GLU A N 1
ATOM 755 C CA . GLU A 1 92 ? 5.213 9.466 -11.734 1.00 82.25 92 GLU A CA 1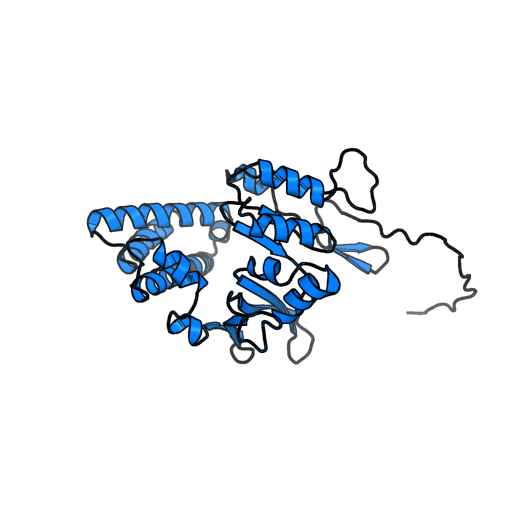
ATOM 756 C C . GLU A 1 92 ? 6.663 9.420 -12.228 1.00 82.25 92 GLU A C 1
ATOM 758 O O . GLU A 1 92 ? 7.252 10.456 -12.535 1.00 82.25 92 GLU A O 1
ATOM 763 N N . VAL A 1 93 ? 7.231 8.219 -12.319 1.00 83.50 93 VAL A N 1
ATOM 764 C CA . VAL A 1 93 ? 8.537 7.963 -12.929 1.00 83.50 93 VAL A CA 1
ATOM 765 C C . VAL A 1 93 ? 8.328 7.623 -14.405 1.00 83.50 93 VAL A C 1
ATOM 767 O O . VAL A 1 93 ? 7.697 6.620 -14.736 1.00 83.50 93 VAL A O 1
ATOM 770 N N . ARG A 1 94 ? 8.870 8.445 -15.303 1.00 80.38 94 ARG A N 1
ATOM 771 C CA . ARG A 1 94 ? 8.703 8.338 -16.760 1.00 80.38 94 ARG A CA 1
ATOM 772 C C . ARG A 1 94 ? 10.016 8.161 -17.522 1.00 80.38 94 ARG A C 1
ATOM 774 O O . ARG A 1 94 ? 9.987 7.575 -18.607 1.00 80.38 94 ARG A O 1
ATOM 781 N N . SER A 1 95 ? 11.139 8.664 -17.004 1.00 79.56 95 SER A N 1
ATOM 782 C CA . SER A 1 95 ? 12.408 8.730 -17.741 1.00 79.56 95 SER A CA 1
ATOM 783 C C . SER A 1 95 ? 13.662 8.534 -16.865 1.00 79.56 95 SER A C 1
ATOM 785 O O . SER A 1 95 ? 13.673 7.716 -15.944 1.00 79.56 95 SER A O 1
ATOM 787 N N . THR A 1 96 ? 14.758 9.228 -17.190 1.00 74.50 96 THR A N 1
ATOM 788 C CA . THR A 1 96 ? 16.096 9.045 -16.602 1.00 74.50 96 THR A CA 1
ATOM 789 C C . THR A 1 96 ? 16.169 9.322 -15.100 1.00 74.50 96 THR A C 1
ATOM 791 O O . THR A 1 96 ? 17.105 8.868 -14.444 1.00 74.50 96 THR A O 1
ATOM 794 N N . GLU A 1 97 ? 15.183 10.013 -14.524 1.00 76.12 97 GLU A N 1
ATOM 795 C CA . GLU A 1 97 ? 15.065 10.223 -13.080 1.00 76.12 97 GLU A CA 1
ATOM 796 C C . GLU A 1 97 ? 14.953 8.915 -12.289 1.00 76.12 97 GLU A C 1
ATOM 798 O O . GLU A 1 97 ? 15.341 8.883 -11.122 1.00 76.12 97 GLU A O 1
ATOM 803 N N . ALA A 1 98 ? 14.511 7.823 -12.924 1.00 85.88 98 ALA A N 1
ATOM 804 C CA . ALA A 1 98 ? 14.477 6.500 -12.310 1.00 85.88 98 ALA A CA 1
ATOM 805 C C . ALA A 1 98 ? 15.857 6.059 -11.811 1.00 85.88 98 ALA A C 1
ATOM 807 O O . ALA A 1 98 ? 15.972 5.544 -10.702 1.00 85.88 98 ALA A O 1
ATOM 808 N N . LEU A 1 99 ? 16.918 6.288 -12.593 1.00 86.81 99 LEU A N 1
ATOM 809 C CA . LEU A 1 99 ? 18.272 5.903 -12.196 1.00 86.81 99 LEU A CA 1
ATOM 810 C C . LEU A 1 99 ? 18.686 6.629 -10.919 1.00 86.81 99 LEU A C 1
ATOM 812 O O . LEU A 1 99 ? 19.095 5.990 -9.953 1.00 86.81 99 LEU A O 1
ATOM 816 N N . ALA A 1 100 ? 18.505 7.946 -10.896 1.00 81.44 100 ALA A N 1
ATOM 817 C CA . ALA A 1 100 ? 18.829 8.757 -9.735 1.00 81.44 100 ALA A CA 1
ATOM 818 C C . ALA A 1 100 ? 17.974 8.370 -8.512 1.00 81.44 100 ALA A C 1
ATOM 820 O O . ALA A 1 100 ? 18.499 8.314 -7.399 1.00 81.44 100 ALA A O 1
ATOM 821 N N . LEU A 1 101 ? 16.687 8.045 -8.706 1.00 85.25 101 LEU A N 1
ATOM 822 C CA . LEU A 1 101 ? 15.778 7.586 -7.645 1.00 85.25 101 LEU A CA 1
ATOM 823 C C . LEU A 1 101 ? 16.259 6.279 -7.023 1.00 85.25 101 LEU A C 1
ATOM 825 O O . LEU A 1 101 ? 16.373 6.164 -5.806 1.00 85.25 101 LEU A O 1
ATOM 829 N N . TYR A 1 102 ? 16.603 5.304 -7.853 1.00 88.62 102 TYR A N 1
ATOM 830 C CA . TYR A 1 102 ? 17.073 4.012 -7.375 1.00 88.62 102 TYR A CA 1
ATOM 831 C C . TYR A 1 102 ? 18.479 4.071 -6.772 1.00 88.62 102 TYR A C 1
ATOM 833 O O . TYR A 1 102 ? 18.773 3.345 -5.821 1.00 88.62 102 TYR A O 1
ATOM 841 N N . GLU A 1 103 ? 19.348 4.953 -7.267 1.00 82.50 103 GLU A N 1
ATOM 842 C CA . GLU A 1 103 ? 20.621 5.249 -6.609 1.00 82.50 103 GLU A CA 1
ATOM 843 C C . GLU A 1 103 ? 20.401 5.834 -5.215 1.00 82.50 103 GLU A C 1
ATOM 845 O O . GLU A 1 103 ? 21.024 5.365 -4.262 1.00 82.50 103 GLU A O 1
ATOM 850 N N . ALA A 1 104 ? 19.483 6.795 -5.091 1.00 77.81 104 ALA A N 1
ATOM 851 C CA . ALA A 1 104 ? 19.110 7.427 -3.834 1.00 77.81 104 ALA A CA 1
ATOM 852 C C . ALA A 1 104 ? 18.550 6.441 -2.802 1.00 77.81 104 ALA A C 1
ATOM 854 O O . ALA A 1 104 ? 18.977 6.440 -1.644 1.00 77.81 104 ALA A O 1
ATOM 855 N N . MET A 1 105 ? 17.623 5.579 -3.230 1.00 84.88 105 MET A N 1
ATOM 856 C CA . MET A 1 105 ? 17.048 4.531 -2.387 1.00 84.88 105 MET A CA 1
ATOM 857 C C . MET A 1 105 ? 18.135 3.568 -1.895 1.00 84.88 105 MET A C 1
ATOM 859 O O . MET A 1 105 ? 18.201 3.249 -0.711 1.00 84.88 105 MET A O 1
ATOM 863 N N . ARG A 1 106 ? 19.048 3.151 -2.783 1.00 79.44 106 ARG A N 1
ATOM 864 C CA . ARG A 1 106 ? 20.118 2.196 -2.457 1.00 79.44 106 ARG A CA 1
ATOM 865 C C . ARG A 1 106 ? 21.127 2.738 -1.444 1.00 79.44 106 ARG A C 1
ATOM 867 O O . ARG A 1 106 ? 21.625 1.972 -0.625 1.00 79.44 106 ARG A O 1
ATOM 874 N N . ILE A 1 107 ? 21.466 4.026 -1.509 1.00 73.75 107 ILE A N 1
ATOM 875 C CA . ILE A 1 107 ? 22.405 4.647 -0.557 1.00 73.75 107 ILE A CA 1
ATOM 876 C C . ILE A 1 107 ? 21.751 4.992 0.790 1.00 73.75 107 ILE A C 1
ATOM 878 O O . ILE A 1 107 ? 22.446 5.465 1.685 1.00 73.75 107 ILE A O 1
ATOM 882 N N . GLY A 1 108 ? 20.437 4.775 0.938 1.00 66.62 108 GLY A N 1
ATOM 883 C CA . GLY A 1 108 ? 19.700 5.100 2.159 1.00 66.62 108 GLY A CA 1
ATOM 884 C C . GLY A 1 108 ? 19.633 6.602 2.438 1.00 66.62 108 GLY A C 1
ATOM 885 O O . GLY A 1 108 ? 19.506 7.004 3.589 1.00 66.62 108 GLY A O 1
ATOM 886 N N . ALA A 1 109 ? 19.741 7.443 1.401 1.00 53.53 109 ALA A N 1
ATOM 887 C CA . ALA A 1 109 ? 19.697 8.900 1.551 1.00 53.53 109 ALA A CA 1
ATOM 888 C C . ALA A 1 109 ? 18.301 9.428 1.933 1.00 53.53 109 ALA A C 1
ATOM 890 O O . ALA A 1 109 ? 18.147 10.612 2.214 1.00 53.53 109 ALA A O 1
ATOM 891 N N . LEU A 1 110 ? 17.299 8.548 1.960 1.00 57.03 110 LEU A N 1
ATOM 892 C CA . LEU A 1 110 ? 15.947 8.801 2.439 1.00 57.03 110 LEU A CA 1
ATOM 893 C C . LEU A 1 110 ? 15.688 7.785 3.550 1.00 57.03 110 LEU A C 1
ATOM 895 O O . LEU A 1 110 ? 15.680 6.581 3.299 1.00 57.03 110 LEU A O 1
ATOM 899 N N . ALA A 1 111 ? 15.563 8.266 4.784 1.00 56.25 111 ALA A N 1
ATOM 900 C CA . ALA A 1 111 ? 15.551 7.413 5.973 1.00 56.25 111 ALA A CA 1
ATOM 901 C C . ALA A 1 111 ? 14.186 6.756 6.263 1.00 56.25 111 ALA A C 1
ATOM 903 O O . ALA A 1 111 ? 14.118 5.859 7.102 1.00 56.25 111 ALA A O 1
ATOM 904 N N . ASN A 1 112 ? 13.126 7.136 5.535 1.00 73.12 112 ASN A N 1
ATOM 905 C CA . ASN A 1 112 ? 11.779 6.582 5.701 1.00 73.12 112 ASN A CA 1
ATOM 906 C C . ASN A 1 112 ? 11.249 5.944 4.407 1.00 73.12 112 ASN A C 1
ATOM 908 O O . ASN A 1 112 ? 11.715 4.890 3.986 1.00 73.12 112 ASN A O 1
ATOM 912 N N . VAL A 1 113 ? 10.236 6.556 3.788 1.00 83.44 113 VAL A N 1
ATOM 913 C CA . VAL A 1 113 ? 9.477 5.973 2.677 1.00 83.44 113 VAL A CA 1
ATOM 914 C C . VAL A 1 113 ? 9.843 6.662 1.374 1.00 83.44 113 VAL A C 1
ATOM 916 O O . VAL A 1 113 ? 9.810 7.887 1.288 1.00 83.44 113 VAL A O 1
ATOM 919 N N . VAL A 1 114 ? 10.118 5.864 0.346 1.00 84.50 114 VAL A N 1
ATOM 920 C CA . VAL A 1 114 ? 10.183 6.323 -1.041 1.00 84.50 114 VAL A CA 1
ATOM 921 C C . VAL A 1 114 ? 9.070 5.636 -1.807 1.00 84.50 114 VAL A C 1
ATOM 923 O O . VAL A 1 114 ? 9.028 4.409 -1.864 1.00 84.50 114 VAL A O 1
ATOM 926 N N . ALA A 1 115 ? 8.158 6.416 -2.374 1.00 87.19 115 ALA A N 1
ATOM 927 C CA . ALA A 1 115 ? 7.055 5.890 -3.162 1.00 87.19 115 ALA A CA 1
ATOM 928 C C . ALA A 1 115 ? 6.880 6.702 -4.439 1.00 87.19 115 ALA A C 1
ATOM 930 O O . ALA A 1 115 ? 7.207 7.884 -4.497 1.00 87.19 115 ALA A O 1
ATOM 931 N N . GLY A 1 116 ? 6.323 6.071 -5.459 1.00 86.44 116 GLY A N 1
ATOM 932 C CA . GLY A 1 116 ? 5.878 6.777 -6.641 1.00 86.44 116 GLY A CA 1
ATOM 933 C C . GLY A 1 116 ? 5.064 5.892 -7.553 1.00 86.44 116 GLY A C 1
ATOM 934 O O . GLY A 1 116 ? 4.912 4.697 -7.293 1.00 86.44 116 GLY A O 1
ATOM 935 N N . THR A 1 117 ? 4.520 6.487 -8.608 1.00 89.31 117 THR A N 1
ATOM 936 C CA . THR A 1 117 ? 3.791 5.726 -9.623 1.00 89.31 117 THR A CA 1
ATOM 937 C C . THR A 1 117 ? 4.658 5.493 -10.850 1.00 89.31 117 THR A C 1
ATOM 939 O O . THR A 1 117 ? 5.582 6.250 -11.147 1.00 89.31 117 THR A O 1
ATOM 942 N N . ILE A 1 118 ? 4.388 4.404 -11.554 1.00 90.19 118 ILE A N 1
ATOM 943 C CA . ILE A 1 118 ? 4.997 4.092 -12.838 1.00 90.19 118 ILE A CA 1
ATOM 944 C C . ILE A 1 118 ? 4.009 3.250 -13.630 1.00 90.19 118 ILE A C 1
ATOM 946 O O . ILE A 1 118 ? 3.241 2.475 -13.057 1.00 90.19 118 ILE A O 1
ATOM 950 N N . HIS A 1 119 ? 4.014 3.405 -14.948 1.00 89.69 119 HIS A N 1
ATOM 951 C CA . HIS A 1 119 ? 3.190 2.573 -15.804 1.00 89.69 119 HIS A CA 1
ATOM 952 C C . HIS A 1 119 ? 3.729 1.135 -15.843 1.00 89.69 119 HIS A C 1
ATOM 954 O O . HIS A 1 119 ? 4.860 0.902 -16.270 1.00 89.69 119 HIS A O 1
ATOM 960 N N . GLY A 1 120 ? 2.903 0.186 -15.411 1.00 89.12 120 GLY A N 1
ATOM 961 C CA . GLY A 1 120 ? 3.168 -1.247 -15.457 1.00 89.12 120 GLY A CA 1
ATOM 962 C C . GLY A 1 120 ? 1.872 -2.025 -15.242 1.00 89.12 120 GLY A C 1
ATOM 963 O O . GLY A 1 120 ? 1.027 -1.622 -14.444 1.00 89.12 120 GLY A O 1
ATOM 964 N N . ASP A 1 121 ? 1.695 -3.112 -15.985 1.00 90.44 121 ASP A N 1
ATOM 965 C CA . ASP A 1 121 ? 0.506 -3.973 -15.937 1.00 90.44 121 ASP A CA 1
ATOM 966 C C . ASP A 1 121 ? 0.618 -5.115 -14.911 1.00 90.44 121 ASP A C 1
ATOM 968 O O . ASP A 1 121 ? -0.378 -5.760 -14.585 1.00 90.44 121 ASP A O 1
ATOM 972 N N . SER A 1 122 ? 1.831 -5.346 -14.408 1.00 95.31 122 SER A N 1
ATOM 973 C CA . SER A 1 122 ? 2.215 -6.391 -13.462 1.00 95.31 122 SER A CA 1
ATOM 974 C C . SER A 1 122 ? 3.510 -6.005 -12.738 1.00 95.31 122 SER A C 1
ATOM 976 O O . SER A 1 122 ? 4.258 -5.140 -13.206 1.00 95.31 122 SER A O 1
ATOM 978 N N . ALA A 1 123 ? 3.839 -6.686 -11.639 1.00 96.44 123 ALA A N 1
ATOM 979 C CA . ALA A 1 123 ? 5.129 -6.533 -10.962 1.00 96.44 123 ALA A CA 1
ATOM 980 C C . ALA A 1 123 ? 6.333 -6.770 -11.898 1.00 96.44 123 ALA A C 1
ATOM 982 O O . ALA A 1 123 ? 7.335 -6.054 -11.817 1.00 96.44 123 ALA A O 1
ATOM 983 N N . TYR A 1 124 ? 6.221 -7.722 -12.833 1.00 96.50 124 TYR A N 1
ATOM 984 C CA . TYR A 1 124 ? 7.251 -7.949 -13.851 1.00 96.50 124 TYR A CA 1
ATOM 985 C C . TYR A 1 124 ? 7.307 -6.828 -14.886 1.00 96.50 124 TYR A C 1
ATOM 987 O O . TYR A 1 124 ? 8.398 -6.378 -15.219 1.00 96.50 124 TYR A O 1
ATOM 995 N N . GLY A 1 125 ? 6.161 -6.310 -15.334 1.00 95.56 125 GLY A N 1
ATOM 996 C CA . GLY A 1 125 ? 6.113 -5.146 -16.222 1.00 95.56 125 GLY A CA 1
ATOM 997 C C . GLY A 1 125 ? 6.776 -3.911 -15.601 1.00 95.56 125 GLY A C 1
ATOM 998 O O . GLY A 1 125 ? 7.511 -3.192 -16.274 1.00 95.56 125 GLY A O 1
ATOM 999 N N . VAL A 1 126 ? 6.604 -3.703 -14.291 1.00 95.88 126 VAL A N 1
ATOM 1000 C CA . VAL A 1 126 ? 7.306 -2.649 -13.537 1.00 95.88 126 VAL A CA 1
ATOM 1001 C C . VAL A 1 126 ? 8.824 -2.877 -13.537 1.00 95.88 126 VAL A C 1
ATOM 1003 O O . VAL A 1 126 ? 9.589 -1.936 -13.761 1.00 95.88 126 VAL A O 1
ATOM 1006 N N . PHE A 1 127 ? 9.275 -4.114 -13.316 1.00 96.56 127 PHE A N 1
ATOM 1007 C CA . PHE A 1 127 ? 10.695 -4.468 -13.390 1.00 96.56 127 PHE A CA 1
ATOM 1008 C C . PHE A 1 127 ? 11.282 -4.248 -14.781 1.00 96.56 127 PHE A C 1
ATOM 1010 O O . PHE A 1 127 ? 12.315 -3.592 -14.894 1.00 96.56 127 PHE A O 1
ATOM 1017 N N . ASP A 1 128 ? 10.618 -4.743 -15.824 1.00 94.69 128 ASP A N 1
ATOM 1018 C CA . ASP A 1 128 ? 11.057 -4.613 -17.213 1.00 94.69 128 ASP A CA 1
ATOM 1019 C C . ASP A 1 128 ? 11.180 -3.133 -17.599 1.00 94.69 128 ASP A C 1
ATOM 1021 O O . ASP A 1 128 ? 12.223 -2.682 -18.078 1.00 94.69 128 ASP A O 1
ATOM 1025 N N . ARG A 1 129 ? 10.178 -2.325 -17.232 1.00 94.06 129 ARG A N 1
ATOM 1026 C CA . ARG A 1 129 ? 10.204 -0.879 -17.448 1.00 94.06 129 ARG A CA 1
ATOM 1027 C C . ARG A 1 129 ? 11.385 -0.207 -16.747 1.00 94.06 129 ARG A C 1
ATOM 1029 O O . ARG A 1 129 ? 12.078 0.620 -17.333 1.00 94.06 129 ARG A O 1
ATOM 1036 N N . ILE A 1 130 ? 11.637 -0.520 -15.483 1.00 94.81 130 ILE A N 1
ATOM 1037 C CA . ILE A 1 130 ? 12.682 0.169 -14.714 1.00 94.81 130 ILE A CA 1
ATOM 1038 C C . ILE A 1 130 ? 14.080 -0.301 -15.114 1.00 94.81 130 ILE A C 1
ATOM 1040 O O . ILE A 1 130 ? 14.988 0.510 -15.306 1.00 94.81 130 ILE A O 1
ATOM 1044 N N . VAL A 1 131 ? 14.268 -1.608 -15.239 1.00 94.81 131 VAL A N 1
ATOM 1045 C CA . VAL A 1 131 ? 15.584 -2.200 -15.461 1.00 94.81 131 VAL A CA 1
ATOM 1046 C C . VAL A 1 131 ? 15.957 -2.181 -16.935 1.00 94.81 131 VAL A C 1
ATOM 1048 O O . VAL A 1 131 ? 17.053 -1.737 -17.285 1.00 94.81 131 VAL A O 1
ATOM 1051 N N . ASN A 1 132 ? 15.062 -2.632 -17.812 1.00 93.12 132 ASN A N 1
ATOM 1052 C CA . ASN A 1 132 ? 15.381 -2.820 -19.223 1.00 93.12 132 ASN A CA 1
ATOM 1053 C C . ASN A 1 132 ? 15.153 -1.547 -20.043 1.00 93.12 132 ASN A C 1
ATOM 1055 O O . ASN A 1 132 ? 16.060 -1.165 -20.791 1.00 93.12 132 ASN A O 1
ATOM 1059 N N . ASP A 1 133 ? 14.031 -0.841 -19.852 1.00 92.56 133 ASP A N 1
ATOM 1060 C CA . ASP A 1 133 ? 13.775 0.411 -20.583 1.00 92.56 133 ASP A CA 1
ATOM 1061 C C . ASP A 1 133 ? 14.564 1.588 -19.997 1.00 92.56 133 ASP A C 1
ATOM 1063 O O . ASP A 1 133 ? 15.301 2.266 -20.716 1.00 92.56 133 ASP A O 1
ATOM 1067 N N . LEU A 1 134 ? 14.433 1.830 -18.687 1.00 91.88 134 LEU A N 1
ATOM 1068 C CA . LEU A 1 134 ? 15.045 2.981 -18.005 1.00 91.88 134 LEU A CA 1
ATOM 1069 C C . LEU A 1 134 ? 16.492 2.729 -17.555 1.00 91.88 134 LEU A C 1
ATOM 1071 O O . LEU A 1 134 ? 17.134 3.628 -17.010 1.00 91.88 134 LEU A O 1
ATOM 1075 N N . ARG A 1 135 ? 17.031 1.535 -17.838 1.00 93.62 135 ARG A N 1
ATOM 1076 C CA . ARG A 1 135 ? 18.439 1.157 -17.621 1.00 93.62 135 ARG A CA 1
ATOM 1077 C C . ARG A 1 135 ? 18.896 1.239 -16.163 1.00 93.62 135 ARG A C 1
ATOM 1079 O O . ARG A 1 135 ? 20.087 1.408 -15.896 1.00 93.62 135 ARG A O 1
ATOM 1086 N N . VAL A 1 136 ? 17.979 1.088 -15.210 1.00 94.19 136 VAL A N 1
ATOM 1087 C CA . VAL A 1 136 ? 18.336 0.986 -13.792 1.00 94.19 136 VAL A CA 1
ATOM 1088 C C . VAL A 1 136 ? 19.003 -0.371 -13.533 1.00 94.19 136 VAL A C 1
ATOM 1090 O O . VAL A 1 136 ? 18.466 -1.402 -13.933 1.00 94.19 136 VAL A O 1
ATOM 1093 N N . PRO A 1 137 ? 20.155 -0.437 -12.839 1.00 93.88 137 PRO A N 1
ATOM 1094 C CA . PRO A 1 137 ? 20.782 -1.721 -12.536 1.00 93.88 137 PRO A CA 1
ATOM 1095 C C . PRO A 1 137 ? 19.854 -2.629 -11.716 1.00 93.88 137 PRO A C 1
ATOM 1097 O O . PRO A 1 137 ? 19.264 -2.172 -10.735 1.00 93.88 137 PRO A O 1
ATOM 1100 N N . THR A 1 138 ? 19.801 -3.927 -12.039 1.00 94.00 138 THR A N 1
ATOM 1101 C CA . THR A 1 138 ? 18.984 -4.935 -11.322 1.00 94.00 138 THR A CA 1
ATOM 1102 C C . THR A 1 138 ? 19.225 -4.928 -9.814 1.00 94.00 138 THR A C 1
ATOM 1104 O O . THR A 1 138 ? 18.299 -5.046 -9.016 1.00 94.00 138 THR A O 1
ATOM 1107 N N . THR A 1 139 ? 20.477 -4.727 -9.400 1.00 91.88 139 THR A N 1
ATOM 1108 C CA . THR A 1 139 ? 20.867 -4.616 -7.990 1.00 91.88 139 THR A CA 1
ATOM 1109 C C . THR A 1 139 ? 20.251 -3.410 -7.292 1.00 91.88 139 THR A C 1
ATOM 1111 O O . THR A 1 139 ? 20.004 -3.478 -6.093 1.00 91.88 139 THR A O 1
ATOM 1114 N N . SER A 1 140 ? 19.985 -2.326 -8.022 1.00 93.00 140 SER A N 1
ATOM 1115 C CA . SER A 1 140 ? 19.327 -1.133 -7.485 1.00 93.00 140 SER A CA 1
ATOM 1116 C C . SER A 1 140 ? 17.825 -1.339 -7.385 1.00 93.00 140 SER A C 1
ATOM 1118 O O . SER A 1 140 ? 17.247 -0.933 -6.387 1.00 93.00 140 SER A O 1
ATOM 1120 N N . PHE A 1 141 ? 17.208 -2.037 -8.347 1.00 94.75 141 PHE A N 1
ATOM 1121 C CA . PHE A 1 141 ? 15.777 -2.362 -8.302 1.00 94.75 141 PHE A CA 1
ATOM 1122 C C . PHE A 1 141 ? 15.377 -3.111 -7.023 1.00 94.75 141 PHE A C 1
ATOM 1124 O O . PHE A 1 141 ? 14.287 -2.918 -6.498 1.00 94.75 141 PHE A O 1
ATOM 1131 N N . LYS A 1 142 ? 16.293 -3.900 -6.451 1.00 93.31 142 LYS A N 1
ATOM 1132 C CA . LYS A 1 142 ? 16.100 -4.547 -5.145 1.00 93.31 142 LYS A CA 1
ATOM 1133 C C . LYS A 1 142 ? 15.867 -3.576 -3.985 1.00 93.31 142 LYS A C 1
ATOM 1135 O O . LYS A 1 142 ? 15.486 -4.034 -2.916 1.00 93.31 142 LYS A O 1
ATOM 1140 N N . ALA A 1 143 ? 16.087 -2.274 -4.146 1.00 91.94 143 ALA A N 1
ATOM 1141 C CA . ALA A 1 143 ? 15.677 -1.284 -3.154 1.00 91.94 143 ALA A CA 1
ATOM 1142 C C . ALA A 1 143 ? 14.144 -1.140 -3.059 1.00 91.94 143 ALA A C 1
ATOM 1144 O O . ALA A 1 143 ? 13.651 -0.643 -2.056 1.00 91.94 143 ALA A O 1
ATOM 1145 N N . THR A 1 144 ? 13.386 -1.599 -4.060 1.00 94.19 144 THR A N 1
ATOM 1146 C CA . THR A 1 144 ? 11.921 -1.689 -3.998 1.00 94.19 144 THR A CA 1
ATOM 1147 C C . THR A 1 144 ? 11.507 -2.804 -3.061 1.00 94.19 144 THR A C 1
ATOM 1149 O O . THR A 1 144 ? 11.975 -3.928 -3.221 1.00 94.19 144 THR A O 1
ATOM 1152 N N . ASP A 1 145 ? 10.625 -2.511 -2.109 1.00 94.81 145 ASP A N 1
ATOM 1153 C CA . ASP A 1 145 ? 10.098 -3.497 -1.159 1.00 94.81 145 ASP A CA 1
ATOM 1154 C C . ASP A 1 145 ? 8.747 -4.063 -1.594 1.00 94.81 145 ASP A C 1
ATOM 1156 O O . ASP A 1 145 ? 8.545 -5.276 -1.544 1.00 94.81 145 ASP A O 1
ATOM 1160 N N . ILE A 1 146 ? 7.841 -3.197 -2.054 1.00 97.06 146 ILE A N 1
ATOM 1161 C CA . ILE A 1 146 ? 6.466 -3.544 -2.419 1.00 97.06 146 ILE A CA 1
ATOM 1162 C C . ILE A 1 146 ? 6.115 -2.911 -3.767 1.00 97.06 146 ILE A C 1
ATOM 1164 O O . ILE A 1 146 ? 6.448 -1.755 -4.025 1.00 97.06 146 ILE A O 1
ATOM 1168 N N . ILE A 1 147 ? 5.389 -3.655 -4.597 1.00 97.88 147 ILE A N 1
ATOM 1169 C CA . ILE A 1 147 ? 4.737 -3.174 -5.815 1.00 97.88 147 ILE A CA 1
ATOM 1170 C C . ILE A 1 147 ? 3.233 -3.385 -5.645 1.00 97.88 147 ILE A C 1
ATOM 1172 O O . ILE A 1 147 ? 2.789 -4.473 -5.285 1.00 97.88 147 ILE A O 1
ATOM 1176 N N . VAL A 1 148 ? 2.445 -2.341 -5.893 1.00 97.88 148 VAL A N 1
ATOM 1177 C CA . VAL A 1 148 ? 0.979 -2.413 -5.889 1.00 97.88 148 VAL A CA 1
ATOM 1178 C C . VAL A 1 148 ? 0.498 -2.127 -7.298 1.00 97.88 148 VAL A C 1
ATOM 1180 O O . VAL A 1 148 ? 0.754 -1.043 -7.820 1.00 97.88 148 VAL A O 1
ATOM 1183 N N . ILE A 1 149 ? -0.220 -3.069 -7.904 1.00 97.31 149 ILE A N 1
ATOM 1184 C CA . ILE A 1 149 ? -0.801 -2.861 -9.230 1.00 97.31 149 ILE A CA 1
ATOM 1185 C C . ILE A 1 149 ? -2.270 -2.502 -9.087 1.00 97.31 149 ILE A C 1
ATOM 1187 O O . ILE A 1 149 ? -3.069 -3.224 -8.483 1.00 97.31 149 ILE A O 1
ATOM 1191 N N . VAL A 1 150 ? -2.627 -1.376 -9.693 1.00 94.94 150 VAL A N 1
ATOM 1192 C CA . VAL A 1 150 ? -4.003 -0.908 -9.824 1.00 94.94 150 VAL A CA 1
ATOM 1193 C C . VAL A 1 150 ? -4.387 -0.998 -11.289 1.00 94.94 150 VAL A C 1
ATOM 1195 O O . VAL A 1 150 ? -3.725 -0.412 -12.139 1.00 94.94 150 VAL A O 1
ATOM 1198 N N . ASN A 1 151 ? -5.472 -1.708 -11.586 1.00 91.44 151 ASN A N 1
ATOM 1199 C CA . ASN A 1 151 ? -5.947 -1.893 -12.950 1.00 91.44 151 ASN A CA 1
ATOM 1200 C C . ASN A 1 151 ? -7.410 -1.455 -13.099 1.00 91.44 151 ASN A C 1
ATOM 1202 O O . ASN A 1 151 ? -8.196 -1.478 -12.146 1.00 91.44 151 ASN A O 1
ATOM 1206 N N . MET A 1 152 ? -7.779 -1.047 -14.311 1.00 89.25 152 MET A N 1
ATOM 1207 C CA . MET A 1 152 ? -9.156 -0.775 -14.697 1.00 89.25 152 MET A CA 1
ATOM 1208 C C . MET A 1 152 ? -9.762 -2.045 -15.289 1.00 89.25 152 MET A C 1
ATOM 1210 O O . MET A 1 152 ? -9.460 -2.437 -16.414 1.00 89.25 152 MET A O 1
ATOM 1214 N N . LEU A 1 153 ? -10.648 -2.673 -14.528 1.00 88.38 153 LEU A N 1
ATOM 1215 C CA . LEU A 1 153 ? -11.404 -3.836 -14.963 1.00 88.38 153 LEU A CA 1
ATOM 1216 C C . LEU A 1 153 ? -12.700 -3.388 -15.641 1.00 88.38 153 LEU A C 1
ATOM 1218 O O . LEU A 1 153 ? -13.213 -2.294 -15.384 1.00 88.38 153 LEU A O 1
ATOM 1222 N N . ARG A 1 154 ? -13.226 -4.234 -16.527 1.00 87.69 154 ARG A N 1
ATOM 1223 C CA . ARG A 1 154 ? -14.504 -4.011 -17.210 1.00 87.69 154 ARG A CA 1
ATOM 1224 C C . ARG A 1 154 ? -15.500 -5.095 -16.834 1.00 87.69 154 ARG A C 1
ATOM 1226 O O . ARG A 1 154 ? -15.118 -6.251 -16.648 1.00 87.69 154 ARG A O 1
ATOM 1233 N N . SER A 1 155 ? -16.773 -4.724 -16.752 1.00 86.31 155 SER A N 1
ATOM 1234 C CA . SER A 1 155 ? -17.865 -5.690 -16.650 1.00 86.31 155 SER A CA 1
ATOM 1235 C C . SER A 1 155 ? -17.904 -6.609 -17.879 1.00 86.31 155 SER A C 1
ATOM 1237 O O . SER A 1 155 ? -17.409 -6.230 -18.943 1.00 86.31 155 SER A O 1
ATOM 1239 N N . PRO A 1 156 ? -18.516 -7.805 -17.776 1.00 86.19 156 PRO A N 1
ATOM 1240 C CA . PRO A 1 156 ? -18.621 -8.732 -18.906 1.00 86.19 156 PRO A CA 1
ATOM 1241 C C . PRO A 1 156 ? -19.317 -8.141 -20.142 1.00 86.19 156 PRO A C 1
ATOM 1243 O O . PRO A 1 156 ? -19.023 -8.549 -21.261 1.00 86.19 156 PRO A O 1
ATOM 1246 N N . ASP A 1 157 ? -20.223 -7.177 -19.948 1.00 85.62 157 ASP A N 1
ATOM 1247 C CA . ASP A 1 157 ? -20.905 -6.445 -21.025 1.00 85.62 157 ASP A CA 1
ATOM 1248 C C . ASP A 1 157 ? -20.066 -5.292 -21.617 1.00 85.62 157 ASP A C 1
ATOM 1250 O O . ASP A 1 157 ? -20.457 -4.690 -22.615 1.00 85.62 157 ASP A O 1
ATOM 1254 N N . GLY A 1 158 ? -18.917 -4.970 -21.012 1.00 86.56 158 GLY A N 1
ATOM 1255 C CA . GLY A 1 158 ? -18.028 -3.879 -21.406 1.00 86.56 158 GLY A CA 1
ATOM 1256 C C . GLY A 1 158 ? -18.554 -2.466 -21.129 1.00 86.56 158 GLY A C 1
ATOM 1257 O O . GLY A 1 158 ? -17.861 -1.509 -21.474 1.00 86.56 158 GLY A O 1
ATOM 1258 N N . LEU A 1 159 ? -19.737 -2.318 -20.524 1.00 85.62 159 LEU A N 1
ATOM 1259 C CA . LEU A 1 159 ? -20.406 -1.025 -20.336 1.00 85.62 159 LEU A CA 1
ATOM 1260 C C . LEU A 1 159 ? -19.921 -0.272 -19.099 1.00 85.62 159 LEU A C 1
ATOM 1262 O O . LEU A 1 159 ? -19.970 0.956 -19.069 1.00 85.62 159 LEU A O 1
ATOM 1266 N N . THR A 1 160 ? -19.458 -0.991 -18.078 1.00 87.31 160 THR A N 1
ATOM 1267 C CA . THR A 1 160 ? -18.968 -0.389 -16.837 1.00 87.31 160 THR A CA 1
ATOM 1268 C C . THR A 1 160 ? -17.494 -0.701 -16.644 1.00 87.31 160 THR A C 1
ATOM 1270 O O . THR A 1 160 ? -17.037 -1.829 -16.836 1.00 87.31 160 THR A O 1
ATOM 1273 N N . SER A 1 161 ? -16.735 0.321 -16.265 1.00 88.38 161 SER A N 1
ATOM 1274 C CA . SER A 1 161 ? -15.333 0.201 -15.884 1.00 88.38 161 SER A CA 1
ATOM 1275 C C . SER A 1 161 ? -15.177 0.541 -14.413 1.00 88.38 161 SER A C 1
ATOM 1277 O O . SER A 1 161 ? -15.750 1.521 -13.938 1.00 88.38 161 SER A O 1
ATOM 1279 N N . PHE A 1 162 ? -14.365 -0.225 -13.701 1.00 89.56 162 PHE A N 1
ATOM 1280 C CA . PHE A 1 162 ? -14.083 0.007 -12.293 1.00 89.56 162 PHE A CA 1
ATOM 1281 C C . PHE A 1 162 ? -12.608 -0.261 -12.003 1.00 89.56 162 PHE A C 1
ATOM 1283 O O . PHE A 1 162 ? -11.992 -1.152 -12.583 1.00 89.56 162 PHE A O 1
ATOM 1290 N N . ARG A 1 163 ? -12.016 0.539 -11.114 1.00 91.75 163 ARG A N 1
ATOM 1291 C CA . ARG A 1 163 ? -10.615 0.382 -10.706 1.00 91.75 163 ARG A CA 1
ATOM 1292 C C . ARG A 1 163 ? -10.520 -0.592 -9.535 1.00 91.75 163 ARG A C 1
ATOM 1294 O O . ARG A 1 163 ? -11.340 -0.536 -8.612 1.00 91.75 163 ARG A O 1
ATOM 1301 N N . ARG A 1 164 ? -9.531 -1.482 -9.571 1.00 94.50 164 ARG A N 1
ATOM 1302 C CA . ARG A 1 164 ? -9.212 -2.424 -8.492 1.00 94.50 164 ARG A CA 1
ATOM 1303 C C . ARG A 1 164 ? -7.709 -2.486 -8.295 1.00 94.50 164 ARG A C 1
ATOM 1305 O O . ARG A 1 164 ? -6.958 -2.472 -9.265 1.00 94.50 164 ARG A O 1
ATOM 1312 N N . VAL A 1 165 ? -7.289 -2.606 -7.040 1.00 96.38 165 VAL A N 1
ATOM 1313 C CA . VAL A 1 165 ? -5.976 -3.181 -6.741 1.00 96.38 165 VAL A CA 1
ATOM 1314 C C . VAL A 1 165 ? -6.063 -4.653 -7.122 1.00 96.38 165 VAL A C 1
ATOM 1316 O O . VAL A 1 165 ? -6.956 -5.349 -6.634 1.00 96.38 165 VAL A O 1
ATOM 1319 N N . VAL A 1 166 ? -5.196 -5.100 -8.026 1.00 96.06 166 VAL A N 1
ATOM 1320 C CA . VAL A 1 166 ? -5.226 -6.472 -8.552 1.00 96.06 166 VAL A CA 1
ATOM 1321 C C . VAL A 1 166 ? -4.171 -7.368 -7.915 1.00 96.06 166 VAL A C 1
ATOM 1323 O O . VAL A 1 166 ? -4.435 -8.547 -7.691 1.00 96.06 166 VAL A O 1
ATOM 1326 N N . GLU A 1 167 ? -3.028 -6.799 -7.545 1.00 95.94 167 GLU A N 1
ATOM 1327 C CA . GLU A 1 167 ? -1.966 -7.500 -6.828 1.00 95.94 167 GLU A CA 1
ATOM 1328 C C . GLU A 1 167 ? -1.200 -6.552 -5.898 1.00 95.94 167 GLU A C 1
ATOM 1330 O O . GLU A 1 167 ? -1.046 -5.358 -6.177 1.00 95.94 167 GLU A O 1
ATOM 1335 N N . LEU A 1 168 ? -0.731 -7.107 -4.779 1.00 97.94 168 LEU A N 1
ATOM 1336 C CA . LEU A 1 168 ? 0.296 -6.514 -3.929 1.00 97.94 168 LEU A CA 1
ATOM 1337 C C . LEU A 1 168 ? 1.448 -7.507 -3.838 1.00 97.94 168 LEU A C 1
ATOM 1339 O O . LEU A 1 168 ? 1.304 -8.573 -3.234 1.00 97.94 168 LEU A O 1
ATOM 1343 N N . THR A 1 169 ? 2.579 -7.146 -4.426 1.00 98.31 169 THR A N 1
ATOM 1344 C CA . THR A 1 169 ? 3.746 -8.009 -4.594 1.00 98.31 169 THR A CA 1
ATOM 1345 C C . THR A 1 169 ? 4.892 -7.519 -3.726 1.00 98.31 169 THR A C 1
ATOM 1347 O O . THR A 1 169 ? 5.293 -6.361 -3.796 1.00 98.31 169 THR A O 1
ATOM 1350 N N . GLU A 1 170 ? 5.444 -8.414 -2.917 1.00 97.62 170 GLU A N 1
ATOM 1351 C CA . GLU A 1 170 ? 6.703 -8.218 -2.211 1.00 97.62 170 GLU A CA 1
ATOM 1352 C C . GLU A 1 170 ? 7.884 -8.547 -3.129 1.00 97.62 170 GLU A C 1
ATOM 1354 O O . GLU A 1 170 ? 7.909 -9.593 -3.785 1.00 97.62 170 GLU A O 1
ATOM 1359 N N . VAL A 1 171 ? 8.887 -7.668 -3.136 1.00 97.50 171 VAL A N 1
ATOM 1360 C CA . VAL A 1 171 ? 10.144 -7.857 -3.862 1.00 97.50 171 VAL A CA 1
ATOM 1361 C C . VAL A 1 171 ? 11.216 -8.351 -2.891 1.00 97.50 171 VAL A C 1
ATOM 1363 O O . VAL A 1 171 ? 11.842 -7.582 -2.153 1.00 97.50 171 VAL A O 1
ATOM 1366 N N . ARG A 1 172 ? 11.456 -9.663 -2.911 1.00 95.44 172 ARG A N 1
ATOM 1367 C CA . ARG A 1 172 ? 12.526 -10.328 -2.156 1.00 95.44 172 ARG A CA 1
ATOM 1368 C C . ARG A 1 172 ? 13.891 -9.965 -2.728 1.00 95.44 172 ARG A C 1
ATOM 1370 O O . ARG A 1 172 ? 13.999 -9.497 -3.855 1.00 95.44 172 ARG A O 1
ATOM 1377 N N . LYS A 1 173 ? 14.965 -10.168 -1.963 1.00 93.56 173 LYS A N 1
ATOM 1378 C CA . LYS A 1 173 ? 16.301 -9.641 -2.325 1.00 93.56 173 LYS A CA 1
ATOM 1379 C C . LYS A 1 173 ? 17.296 -10.695 -2.839 1.00 93.56 173 LYS A C 1
ATOM 1381 O O . LYS A 1 173 ? 18.389 -10.328 -3.280 1.00 93.56 173 LYS A O 1
ATOM 1386 N N . HIS A 1 174 ? 16.957 -11.989 -2.793 1.00 93.19 174 HIS A N 1
ATOM 1387 C CA . HIS A 1 174 ? 17.885 -13.106 -3.058 1.00 93.19 174 HIS A CA 1
ATOM 1388 C C . HIS A 1 174 ? 18.157 -13.398 -4.544 1.00 93.19 174 HIS A C 1
ATOM 1390 O O . HIS A 1 174 ? 19.236 -13.902 -4.854 1.00 93.19 174 HIS A O 1
ATOM 1396 N N . TRP A 1 175 ? 17.221 -13.078 -5.443 1.00 95.19 175 TRP A N 1
ATOM 1397 C CA . TRP A 1 175 ? 17.323 -13.309 -6.897 1.00 95.19 175 TRP A CA 1
ATOM 1398 C C . TRP A 1 175 ? 18.476 -12.522 -7.536 1.00 95.19 175 TRP A C 1
ATOM 1400 O O . TRP A 1 175 ? 18.939 -11.543 -6.957 1.00 95.19 175 TRP A O 1
ATOM 1410 N N . LYS A 1 176 ? 18.982 -12.908 -8.711 1.00 92.12 176 LYS A N 1
ATOM 1411 C CA . LYS A 1 176 ? 20.131 -12.232 -9.354 1.00 92.12 176 LYS A CA 1
ATOM 1412 C C . LYS A 1 176 ? 19.803 -11.591 -10.695 1.00 92.12 176 LYS A C 1
ATOM 1414 O O . LYS A 1 176 ? 20.281 -10.486 -10.956 1.00 92.12 176 LYS A O 1
ATOM 1419 N N . SER A 1 177 ? 19.042 -12.284 -11.524 1.00 89.56 177 SER A N 1
ATOM 1420 C CA . SER A 1 177 ? 18.825 -11.950 -12.925 1.00 89.56 177 SER A CA 1
ATOM 1421 C C . SER A 1 177 ? 17.348 -11.749 -13.222 1.00 89.56 177 SER A C 1
ATOM 1423 O O . SER A 1 177 ? 16.990 -10.652 -13.641 1.00 89.56 177 SER A O 1
ATOM 1425 N N . ASP A 1 178 ? 16.513 -12.753 -12.959 1.00 93.19 178 ASP A N 1
ATOM 1426 C CA . ASP A 1 178 ? 15.077 -12.691 -13.227 1.00 93.19 178 ASP A CA 1
ATOM 1427 C C . ASP A 1 178 ? 14.279 -12.885 -11.923 1.00 93.19 178 ASP A C 1
ATOM 1429 O O . ASP A 1 178 ? 14.314 -13.962 -11.319 1.00 93.19 178 ASP A O 1
ATOM 1433 N N . PRO A 1 179 ? 13.575 -11.847 -11.436 1.00 95.44 179 PRO A N 1
ATOM 1434 C CA . PRO A 1 179 ? 12.833 -11.928 -10.184 1.00 95.44 179 PRO A CA 1
ATOM 1435 C C . PRO A 1 179 ? 11.606 -12.843 -10.256 1.00 95.44 179 PRO A C 1
ATOM 1437 O O . PRO A 1 179 ? 11.152 -13.298 -9.209 1.00 95.44 179 PRO A O 1
ATOM 1440 N N . LEU A 1 180 ? 11.048 -13.127 -11.432 1.00 93.31 180 LEU A N 1
ATOM 1441 C CA . LEU A 1 180 ? 9.901 -14.022 -11.546 1.00 93.31 180 LEU A CA 1
ATOM 1442 C C . LEU A 1 180 ? 10.361 -15.482 -11.475 1.00 93.31 180 LEU A C 1
ATOM 1444 O O . LEU A 1 180 ? 9.878 -16.236 -10.628 1.00 93.31 180 LEU A O 1
ATOM 1448 N N . ASP A 1 181 ? 11.355 -15.850 -12.285 1.00 94.06 181 ASP A N 1
ATOM 1449 C CA . ASP A 1 181 ? 11.866 -17.227 -12.356 1.00 94.06 181 ASP A CA 1
ATOM 1450 C C . ASP A 1 181 ? 12.597 -17.654 -11.072 1.00 94.06 181 ASP A C 1
ATOM 1452 O O . ASP A 1 181 ? 12.543 -18.815 -10.661 1.00 94.06 181 ASP A O 1
ATOM 1456 N N . GLU A 1 182 ? 13.267 -16.716 -10.397 1.00 96.06 182 GLU A N 1
ATOM 1457 C CA . GLU A 1 182 ? 14.028 -16.983 -9.170 1.00 96.06 182 GLU A CA 1
ATOM 1458 C C . GLU A 1 182 ? 13.196 -16.801 -7.883 1.00 96.06 182 GLU A C 1
ATOM 1460 O O . GLU A 1 182 ? 13.737 -16.841 -6.771 1.00 96.06 182 GLU A O 1
ATOM 1465 N N . GLY A 1 183 ? 11.880 -16.579 -8.001 1.00 94.88 183 GLY A N 1
ATOM 1466 C CA . GLY A 1 183 ? 10.981 -16.386 -6.855 1.00 94.88 183 GLY A CA 1
ATOM 1467 C C . GLY A 1 183 ? 11.265 -15.110 -6.056 1.00 94.88 183 GLY A C 1
ATOM 1468 O O . GLY A 1 183 ? 11.058 -15.062 -4.842 1.00 94.88 183 GLY A O 1
ATOM 1469 N N . GLY A 1 184 ? 11.805 -14.094 -6.727 1.00 95.75 184 GLY A N 1
ATOM 1470 C CA . GLY A 1 184 ? 12.018 -12.742 -6.226 1.00 95.75 184 GLY A CA 1
ATOM 1471 C C . GLY A 1 184 ? 10.731 -11.938 -6.047 1.00 95.75 184 GLY A C 1
ATOM 1472 O O . GLY A 1 184 ? 10.698 -11.065 -5.185 1.00 95.75 184 GLY A O 1
ATOM 1473 N N . PHE A 1 185 ? 9.675 -12.251 -6.797 1.00 97.56 185 PHE A N 1
ATOM 1474 C CA . PHE A 1 185 ? 8.344 -11.668 -6.628 1.00 97.56 185 PHE A CA 1
ATOM 1475 C C . PHE A 1 185 ? 7.397 -12.616 -5.921 1.00 97.56 185 PHE A C 1
ATOM 1477 O O . PHE A 1 185 ? 7.209 -13.757 -6.340 1.00 97.56 185 PHE A O 1
ATOM 1484 N N . VAL A 1 186 ? 6.794 -12.128 -4.839 1.00 97.56 186 VAL A N 1
ATOM 1485 C CA . VAL A 1 186 ? 5.851 -12.905 -4.042 1.00 97.56 186 VAL A CA 1
ATOM 1486 C C . VAL A 1 186 ? 4.620 -12.077 -3.738 1.00 97.56 186 VAL A C 1
ATOM 1488 O O . VAL A 1 186 ? 4.678 -11.088 -3.014 1.00 97.56 186 VAL A O 1
ATOM 1491 N N . ASN A 1 187 ? 3.481 -12.507 -4.266 1.00 97.44 187 ASN A N 1
ATOM 1492 C CA . ASN A 1 187 ? 2.213 -11.847 -4.007 1.00 97.44 187 ASN A CA 1
ATOM 1493 C C . ASN A 1 187 ? 1.783 -12.071 -2.554 1.00 97.44 187 ASN A C 1
ATOM 1495 O O . ASN A 1 187 ? 1.705 -13.203 -2.074 1.00 97.44 187 ASN A O 1
ATOM 1499 N N . LEU A 1 188 ? 1.489 -10.980 -1.852 1.00 97.75 188 LEU A N 1
ATOM 1500 C CA . LEU A 1 188 ? 0.899 -10.976 -0.513 1.00 97.75 188 LEU A CA 1
ATOM 1501 C C . LEU A 1 188 ? -0.627 -10.856 -0.585 1.00 97.75 188 LEU A C 1
ATOM 1503 O O . LEU A 1 188 ? -1.335 -11.426 0.247 1.00 97.75 188 LEU A O 1
ATOM 1507 N N . LEU A 1 189 ? -1.135 -10.142 -1.593 1.00 97.75 189 LEU A N 1
ATOM 1508 C CA . LEU A 1 189 ? -2.561 -10.010 -1.877 1.00 97.75 189 LEU A CA 1
ATOM 1509 C C . LEU A 1 189 ? -2.830 -10.205 -3.373 1.00 97.75 189 LEU A C 1
ATOM 1511 O O . LEU A 1 189 ? -2.079 -9.694 -4.201 1.00 97.75 189 LEU A O 1
ATOM 1515 N N . GLU A 1 190 ? -3.928 -10.882 -3.704 1.00 97.31 190 GLU A N 1
ATOM 1516 C CA . GLU A 1 190 ? -4.365 -11.140 -5.081 1.00 97.31 190 GLU A CA 1
ATOM 1517 C C . GLU A 1 190 ? -5.870 -10.933 -5.234 1.00 97.31 190 GLU A C 1
ATOM 1519 O O . GLU A 1 190 ? -6.677 -11.352 -4.397 1.00 97.31 190 GLU A O 1
ATOM 1524 N N . TYR A 1 191 ? -6.265 -10.264 -6.310 1.00 96.81 191 TYR A N 1
ATOM 1525 C CA . TYR A 1 191 ? -7.663 -9.985 -6.588 1.00 96.81 191 TYR A CA 1
ATOM 1526 C C . TYR A 1 191 ? -8.388 -11.207 -7.145 1.00 96.81 191 TYR A C 1
ATOM 1528 O O . TYR A 1 191 ? -7.967 -11.844 -8.109 1.00 96.81 191 TYR A O 1
ATOM 1536 N N . SER A 1 192 ? -9.544 -11.506 -6.558 1.00 95.44 192 SER A N 1
ATOM 1537 C CA . SER A 1 192 ? -10.443 -12.547 -7.028 1.00 95.44 192 SER A CA 1
ATOM 1538 C C . SER A 1 192 ? -11.582 -11.931 -7.834 1.00 95.44 192 SER A C 1
ATOM 1540 O O . SER A 1 192 ? -12.549 -11.439 -7.260 1.00 9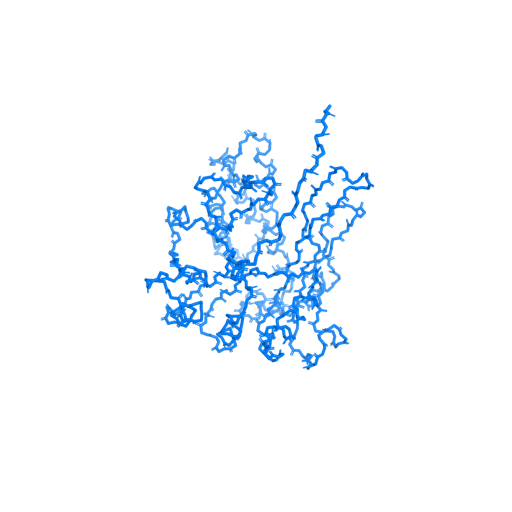5.44 192 SER A O 1
ATOM 1542 N N . ALA A 1 193 ? -11.515 -12.032 -9.165 1.00 90.88 193 ALA A N 1
ATOM 1543 C CA . ALA A 1 193 ? -12.578 -11.554 -10.060 1.00 90.88 193 ALA A CA 1
ATOM 1544 C C . ALA A 1 193 ? -13.937 -12.230 -9.815 1.00 90.88 193 ALA A C 1
ATOM 1546 O O . ALA A 1 193 ? -14.980 -11.659 -10.111 1.00 90.88 193 ALA A O 1
ATOM 1547 N N . LYS A 1 194 ? -13.929 -13.447 -9.257 1.00 91.31 194 LYS A N 1
ATOM 1548 C CA . LYS A 1 194 ? -15.145 -14.181 -8.898 1.00 91.31 194 LYS A CA 1
ATOM 1549 C C . LYS A 1 194 ? -15.920 -13.506 -7.765 1.00 91.31 194 LYS A C 1
ATOM 1551 O O . LYS A 1 194 ? -17.143 -13.468 -7.820 1.00 91.31 194 LYS A O 1
ATOM 1556 N N . ASP A 1 195 ? -15.205 -13.021 -6.753 1.00 93.50 195 ASP A N 1
ATOM 1557 C CA . ASP A 1 195 ? -15.804 -12.473 -5.533 1.00 93.50 195 ASP A CA 1
ATOM 1558 C C . ASP A 1 195 ? -15.718 -10.938 -5.475 1.00 93.50 195 ASP A C 1
ATOM 1560 O O . ASP A 1 195 ? -16.247 -10.340 -4.548 1.00 93.50 195 ASP A O 1
ATOM 1564 N N . ASP A 1 196 ? -15.052 -10.311 -6.450 1.00 92.50 196 ASP A N 1
ATOM 1565 C CA . ASP A 1 196 ? -14.726 -8.880 -6.500 1.00 92.50 196 ASP A CA 1
ATOM 1566 C C . ASP A 1 196 ? -13.997 -8.372 -5.239 1.00 92.50 196 ASP A C 1
ATOM 1568 O O . ASP A 1 196 ? -14.269 -7.293 -4.716 1.00 92.50 196 ASP A O 1
ATOM 1572 N N . VAL A 1 197 ? -13.051 -9.173 -4.731 1.00 94.50 197 VAL A N 1
ATOM 1573 C CA . VAL A 1 197 ? -12.334 -8.907 -3.472 1.00 94.50 197 VAL A CA 1
ATOM 1574 C C . VAL A 1 197 ? -10.840 -9.180 -3.622 1.00 94.50 197 VAL A C 1
ATOM 1576 O O . VAL A 1 197 ? -10.436 -10.191 -4.197 1.00 94.50 197 VAL A O 1
ATOM 1579 N N . LEU A 1 198 ? -10.021 -8.298 -3.046 1.00 95.75 198 LEU A N 1
ATOM 1580 C CA . LEU A 1 198 ? -8.585 -8.501 -2.859 1.00 95.75 198 LEU A CA 1
ATOM 1581 C C . LEU A 1 198 ? -8.348 -9.436 -1.663 1.00 95.75 198 LEU A C 1
ATOM 1583 O O . LEU A 1 198 ? -8.769 -9.134 -0.547 1.00 95.75 198 LEU A O 1
ATOM 1587 N N . LYS A 1 199 ? -7.707 -10.585 -1.892 1.00 96.69 199 LYS A N 1
ATOM 1588 C CA . LYS A 1 199 ? -7.559 -11.656 -0.898 1.00 96.69 199 LYS A CA 1
ATOM 1589 C C . LYS A 1 199 ? -6.106 -11.852 -0.471 1.00 96.69 199 LYS A C 1
ATOM 1591 O O . LYS A 1 199 ? -5.225 -11.776 -1.321 1.00 96.69 199 LYS A O 1
ATOM 1596 N N . PRO A 1 200 ? -5.847 -12.173 0.809 1.00 97.06 200 PRO A N 1
ATOM 1597 C CA . PRO A 1 200 ? -4.517 -12.551 1.269 1.00 97.06 200 PRO A CA 1
ATOM 1598 C C . PRO A 1 200 ? -4.087 -13.886 0.668 1.00 97.06 200 PRO A C 1
ATOM 1600 O O . PRO A 1 200 ? -4.864 -14.844 0.612 1.00 97.06 200 PRO A O 1
ATOM 1603 N N . THR A 1 201 ? -2.831 -13.953 0.238 1.00 97.19 201 THR A N 1
ATOM 1604 C CA . THR A 1 201 ? -2.204 -15.205 -0.184 1.00 97.19 201 THR A CA 1
ATOM 1605 C C . THR A 1 201 ? -1.790 -16.028 1.034 1.00 97.19 201 THR A C 1
ATOM 1607 O O . THR A 1 201 ? -1.737 -15.538 2.166 1.00 97.19 201 THR A O 1
ATOM 1610 N N . LYS A 1 202 ? -1.460 -17.307 0.814 1.00 95.75 202 LYS A N 1
ATOM 1611 C CA . LYS A 1 202 ? -0.945 -18.170 1.887 1.00 95.75 202 LYS A CA 1
ATOM 1612 C C . LYS A 1 202 ? 0.320 -17.593 2.516 1.00 95.75 202 LYS A C 1
ATOM 1614 O O . LYS A 1 202 ? 0.409 -17.605 3.732 1.00 95.75 202 LYS A O 1
ATOM 1619 N N . THR A 1 203 ? 1.227 -17.042 1.708 1.00 94.88 203 THR A N 1
ATOM 1620 C CA . THR A 1 203 ? 2.472 -16.414 2.174 1.00 94.88 203 THR A CA 1
ATOM 1621 C C . THR A 1 203 ? 2.206 -15.303 3.184 1.00 94.88 203 THR A C 1
ATOM 1623 O O . THR A 1 203 ? 2.880 -15.236 4.211 1.00 94.88 203 THR A O 1
ATOM 1626 N N . LEU A 1 204 ? 1.215 -14.443 2.925 1.00 95.94 204 LEU A N 1
ATOM 1627 C CA . LEU A 1 204 ? 0.852 -13.406 3.883 1.00 95.94 204 LEU A CA 1
ATOM 1628 C C . LEU A 1 204 ? 0.276 -14.024 5.163 1.00 95.94 204 LEU A C 1
ATOM 1630 O O . LEU A 1 204 ? 0.699 -13.659 6.251 1.00 95.94 204 LEU A O 1
ATOM 1634 N N . LEU A 1 205 ? -0.643 -14.986 5.047 1.00 94.31 205 LEU A N 1
ATOM 1635 C CA . LEU A 1 205 ? -1.306 -15.601 6.204 1.00 94.31 205 LEU A CA 1
ATOM 1636 C C . LEU A 1 205 ? -0.355 -16.411 7.099 1.00 94.31 205 LEU A C 1
ATOM 1638 O O . LEU A 1 205 ? -0.531 -16.418 8.316 1.00 94.31 205 LEU A O 1
ATOM 1642 N N . THR A 1 206 ? 0.643 -17.085 6.520 1.00 93.31 206 THR A N 1
ATOM 1643 C CA . THR A 1 206 ? 1.632 -17.882 7.264 1.00 93.31 206 THR A CA 1
ATOM 1644 C C . THR A 1 206 ? 2.760 -17.044 7.864 1.00 93.31 206 THR A C 1
ATOM 1646 O O . THR A 1 206 ? 3.601 -17.594 8.571 1.00 93.31 206 THR A O 1
ATOM 1649 N N . GLY A 1 207 ? 2.785 -15.729 7.617 1.00 92.94 207 GLY A N 1
ATOM 1650 C CA . GLY A 1 207 ? 3.823 -14.841 8.139 1.00 92.94 207 GLY A CA 1
ATOM 1651 C C . GLY A 1 207 ? 5.161 -14.963 7.418 1.00 92.94 207 GLY A C 1
ATOM 1652 O O . GLY A 1 207 ? 6.202 -14.681 8.000 1.00 92.94 207 GLY A O 1
ATOM 1653 N N . GLU A 1 208 ? 5.159 -15.370 6.148 1.00 94.31 208 GLU A N 1
ATOM 1654 C CA . GLU A 1 208 ? 6.371 -15.530 5.330 1.00 94.31 208 GLU A CA 1
ATOM 1655 C C . GLU A 1 208 ? 6.791 -14.249 4.585 1.00 94.31 208 GLU A C 1
ATOM 1657 O O . GLU A 1 208 ? 7.765 -14.267 3.825 1.00 94.31 208 GLU A O 1
ATOM 1662 N N . SER A 1 209 ? 6.070 -13.138 4.771 1.00 96.00 209 SER A N 1
ATOM 1663 C CA . SER A 1 209 ? 6.458 -11.830 4.222 1.00 96.00 209 SER A CA 1
ATOM 1664 C C . SER A 1 209 ? 7.781 -11.375 4.835 1.00 96.00 209 SER A C 1
ATOM 1666 O O . SER A 1 209 ? 7.883 -11.196 6.051 1.00 96.00 209 SER A O 1
ATOM 1668 N N . GLN A 1 210 ? 8.802 -11.171 4.002 1.00 94.38 210 GLN A N 1
ATOM 1669 C CA . GLN A 1 210 ? 10.097 -10.657 4.448 1.00 94.38 210 GLN A CA 1
ATOM 1670 C C . GLN A 1 210 ? 9.965 -9.223 4.960 1.00 94.38 210 GLN A C 1
ATOM 1672 O O . GLN A 1 210 ? 10.506 -8.908 6.014 1.00 94.38 210 GLN A O 1
ATOM 1677 N N . VAL A 1 211 ? 9.173 -8.386 4.284 1.00 93.94 211 VAL A N 1
ATOM 1678 C CA . VAL A 1 211 ? 8.982 -6.977 4.656 1.00 93.94 211 VAL A CA 1
ATOM 1679 C C . VAL A 1 211 ? 8.332 -6.855 6.033 1.00 93.94 211 VAL A C 1
ATOM 1681 O O . VAL A 1 211 ? 8.805 -6.099 6.883 1.00 93.94 211 VAL A O 1
ATOM 1684 N N . LEU A 1 212 ? 7.276 -7.630 6.302 1.00 95.19 212 LEU A N 1
ATOM 1685 C CA . LEU A 1 212 ? 6.627 -7.608 7.614 1.00 95.19 212 LEU A CA 1
ATOM 1686 C C . LEU A 1 212 ? 7.532 -8.175 8.711 1.00 95.19 212 LEU A C 1
ATOM 1688 O O . LEU A 1 212 ? 7.561 -7.625 9.813 1.00 95.19 212 LEU A O 1
ATOM 1692 N N . ASN A 1 213 ? 8.302 -9.226 8.421 1.00 94.50 213 ASN A N 1
ATOM 1693 C CA . ASN A 1 213 ? 9.270 -9.766 9.376 1.00 94.50 213 ASN A CA 1
ATOM 1694 C C . ASN A 1 213 ? 10.419 -8.790 9.665 1.00 94.50 213 ASN A C 1
ATOM 1696 O O . ASN A 1 213 ? 10.849 -8.686 10.814 1.00 94.50 213 ASN A O 1
ATOM 1700 N N . ASP A 1 214 ? 10.879 -8.028 8.673 1.00 92.12 214 ASP A N 1
ATOM 1701 C CA . ASP A 1 214 ? 11.896 -6.993 8.857 1.00 92.12 214 ASP A CA 1
ATOM 1702 C C . ASP A 1 214 ? 11.393 -5.880 9.781 1.00 92.12 214 ASP A C 1
ATOM 1704 O O . ASP A 1 214 ? 12.114 -5.471 10.696 1.00 92.12 214 ASP A O 1
ATOM 1708 N N . ILE A 1 215 ? 10.138 -5.446 9.615 1.00 92.00 215 ILE A N 1
ATOM 1709 C CA . ILE A 1 215 ? 9.476 -4.507 10.533 1.00 92.00 215 ILE A CA 1
ATOM 1710 C C . ILE A 1 215 ? 9.376 -5.122 11.934 1.00 92.00 215 ILE A C 1
ATOM 1712 O O . ILE A 1 215 ? 9.840 -4.528 12.909 1.00 92.00 215 ILE A O 1
ATOM 1716 N N . ALA A 1 216 ? 8.834 -6.338 12.039 1.00 93.75 216 ALA A N 1
ATOM 1717 C CA . ALA A 1 216 ? 8.647 -7.033 13.309 1.00 93.75 216 ALA A CA 1
ATOM 1718 C C . ALA A 1 216 ? 9.969 -7.243 14.065 1.00 93.75 216 ALA A C 1
ATOM 1720 O O . ALA A 1 216 ? 10.012 -7.123 15.286 1.00 93.75 216 ALA A O 1
ATOM 1721 N N . SER A 1 217 ? 11.072 -7.495 13.355 1.00 93.31 217 SER A N 1
ATOM 1722 C CA . SER A 1 217 ? 12.394 -7.723 13.949 1.00 93.31 217 SER A CA 1
ATOM 1723 C C . SER A 1 217 ? 12.956 -6.507 14.699 1.00 93.31 217 SER A C 1
ATOM 1725 O O . SER A 1 217 ? 13.772 -6.675 15.612 1.00 93.31 217 SER A O 1
ATOM 1727 N N . ARG A 1 218 ? 12.508 -5.297 14.333 1.00 90.81 218 ARG A N 1
ATOM 1728 C CA . ARG A 1 218 ? 12.931 -4.008 14.906 1.00 90.81 218 ARG A CA 1
ATOM 1729 C C . ARG A 1 218 ? 12.039 -3.556 16.062 1.00 90.81 218 ARG A C 1
ATOM 1731 O O . ARG A 1 218 ? 12.405 -2.634 16.788 1.00 90.81 218 ARG A O 1
ATOM 1738 N N . THR A 1 219 ? 10.908 -4.223 16.273 1.00 87.81 219 THR A N 1
ATOM 1739 C CA . THR A 1 219 ? 9.964 -3.925 17.352 1.00 87.81 219 THR A CA 1
ATOM 1740 C C . THR A 1 219 ? 10.006 -5.040 18.387 1.00 87.81 219 THR A C 1
ATOM 1742 O O . THR A 1 219 ? 9.698 -6.196 18.101 1.00 87.81 219 THR A O 1
ATOM 1745 N N . ARG A 1 220 ? 10.383 -4.699 19.623 1.00 86.94 220 ARG A N 1
ATOM 1746 C CA . ARG A 1 220 ? 10.579 -5.673 20.709 1.00 86.94 220 ARG A CA 1
ATOM 1747 C C . ARG A 1 220 ? 9.349 -6.558 20.933 1.00 86.94 220 ARG A C 1
ATOM 1749 O O . ARG A 1 220 ? 9.499 -7.743 21.193 1.00 86.94 220 ARG A O 1
ATOM 1756 N N . GLU A 1 221 ? 8.161 -5.978 20.829 1.00 85.38 221 GLU A N 1
ATOM 1757 C CA . GLU A 1 221 ? 6.871 -6.632 21.051 1.00 85.38 221 GLU A CA 1
ATOM 1758 C C . GLU A 1 221 ? 6.457 -7.582 19.912 1.00 85.38 221 GLU A C 1
ATOM 1760 O O . GLU A 1 221 ? 5.630 -8.464 20.126 1.00 85.38 221 GLU A O 1
ATOM 1765 N N . TRP A 1 222 ? 7.023 -7.421 18.713 1.00 90.38 222 TRP A N 1
ATOM 1766 C CA . TRP A 1 222 ? 6.646 -8.185 17.517 1.00 90.38 222 TRP A CA 1
ATOM 1767 C C . TRP A 1 222 ? 7.686 -9.222 17.102 1.00 90.38 222 TRP A C 1
ATOM 1769 O O . TRP A 1 222 ? 7.374 -10.157 16.365 1.00 90.38 222 TRP A O 1
ATOM 1779 N N . LYS A 1 223 ? 8.927 -9.088 17.572 1.00 90.50 223 LYS A N 1
ATOM 1780 C CA . LYS A 1 223 ? 10.019 -9.986 17.202 1.00 90.50 223 LYS A CA 1
ATOM 1781 C C . LYS A 1 223 ? 9.696 -11.438 17.572 1.00 90.50 223 LYS A C 1
ATOM 1783 O O . LYS A 1 223 ? 9.685 -11.802 18.744 1.00 90.50 223 LYS A O 1
ATOM 1788 N N . GLY A 1 224 ? 9.497 -12.274 16.551 1.00 88.69 224 GLY A N 1
ATOM 1789 C CA . GLY A 1 224 ? 9.160 -13.692 16.711 1.00 88.69 224 GLY A CA 1
ATOM 1790 C C . GLY A 1 224 ? 7.707 -13.961 17.118 1.00 88.69 224 GLY A C 1
ATOM 1791 O O . GLY A 1 224 ? 7.387 -15.096 17.454 1.00 88.69 224 GLY A O 1
ATOM 1792 N N . ASN A 1 225 ? 6.839 -12.946 17.088 1.00 91.62 225 ASN A N 1
ATOM 1793 C CA . ASN A 1 225 ? 5.427 -13.050 17.438 1.00 91.62 225 ASN A CA 1
ATOM 1794 C C . ASN A 1 225 ? 4.554 -12.580 16.263 1.00 91.62 225 ASN A C 1
ATOM 1796 O O . ASN A 1 225 ? 4.092 -11.437 16.221 1.00 91.62 225 ASN A O 1
ATOM 1800 N N . TRP A 1 226 ? 4.368 -13.475 15.289 1.00 93.44 226 TRP A N 1
ATOM 1801 C CA . TRP A 1 226 ? 3.562 -13.206 14.096 1.00 93.44 226 TRP A CA 1
ATOM 1802 C C . TRP A 1 226 ? 2.097 -12.923 14.435 1.00 93.44 226 TRP A C 1
ATOM 1804 O O . TRP A 1 226 ? 1.506 -12.022 13.845 1.00 93.44 226 TRP A O 1
ATOM 1814 N N . ASP A 1 227 ? 1.534 -13.624 15.420 1.00 92.94 227 ASP A N 1
ATOM 1815 C CA . ASP A 1 227 ? 0.139 -13.441 15.820 1.00 92.94 227 ASP A CA 1
ATOM 1816 C C . ASP A 1 227 ? -0.121 -11.996 16.255 1.00 92.94 227 ASP A C 1
ATOM 1818 O O . ASP A 1 227 ? -1.058 -11.372 15.769 1.00 92.94 227 ASP A O 1
ATOM 1822 N N . SER A 1 228 ? 0.764 -11.396 17.059 1.00 92.44 228 SER A N 1
ATOM 1823 C CA . SER A 1 228 ? 0.626 -9.986 17.446 1.00 92.44 228 SER A CA 1
ATOM 1824 C C . SER A 1 228 ? 0.790 -9.003 16.279 1.00 92.44 228 SER A C 1
ATOM 1826 O O . SER A 1 228 ? 0.141 -7.954 16.271 1.00 92.44 228 SER A O 1
ATOM 1828 N N . VAL A 1 229 ? 1.622 -9.316 15.279 1.00 94.31 229 VAL A N 1
ATOM 1829 C CA . VAL A 1 229 ? 1.724 -8.510 14.045 1.00 94.31 229 VAL A CA 1
ATOM 1830 C C . VAL A 1 229 ? 0.413 -8.587 13.266 1.00 94.31 229 VAL A C 1
ATOM 1832 O O . VAL A 1 229 ? -0.152 -7.560 12.883 1.00 94.31 229 VAL A O 1
ATOM 1835 N N . TRP A 1 230 ? -0.101 -9.801 13.072 1.00 95.25 230 TRP A N 1
ATOM 1836 C CA . TRP A 1 230 ? -1.330 -10.059 12.336 1.00 95.25 230 TRP A CA 1
ATOM 1837 C C . TRP A 1 230 ? -2.559 -9.464 13.028 1.00 95.25 230 TRP A C 1
ATOM 1839 O O . TRP A 1 230 ? -3.409 -8.853 12.378 1.00 95.25 230 TRP A O 1
ATOM 1849 N N . GLU A 1 231 ? -2.647 -9.569 14.352 1.00 94.62 231 GLU A N 1
ATOM 1850 C CA . GLU A 1 231 ? -3.681 -8.920 15.157 1.00 94.62 231 GLU A CA 1
ATOM 1851 C C . GLU A 1 231 ? -3.651 -7.400 14.992 1.00 94.62 231 GLU A C 1
ATOM 1853 O O . GLU A 1 231 ? -4.704 -6.793 14.798 1.00 94.62 231 GLU A O 1
ATOM 1858 N N . ASN A 1 232 ? -2.465 -6.779 14.980 1.00 94.94 232 ASN A N 1
ATOM 1859 C CA . ASN A 1 232 ? -2.350 -5.336 14.771 1.00 94.94 232 ASN A CA 1
ATOM 1860 C C . ASN A 1 232 ? -2.787 -4.914 13.357 1.00 94.94 232 ASN A C 1
ATOM 1862 O O . ASN A 1 23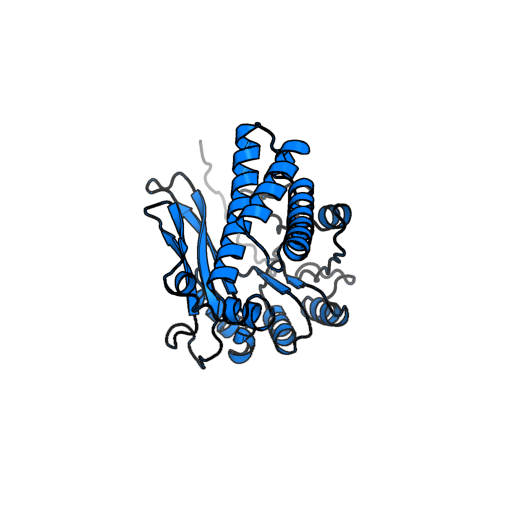2 ? -3.490 -3.913 13.207 1.00 94.94 232 ASN A O 1
ATOM 1866 N N . ILE A 1 233 ? -2.418 -5.685 12.327 1.00 95.62 233 ILE A N 1
ATOM 1867 C CA . ILE A 1 233 ? -2.871 -5.457 10.944 1.00 95.62 233 ILE A CA 1
ATOM 1868 C C . ILE A 1 233 ? -4.402 -5.536 10.872 1.00 95.62 233 ILE A C 1
ATOM 1870 O O . ILE A 1 233 ? -5.046 -4.622 10.352 1.00 95.62 233 ILE A O 1
ATOM 1874 N N . ASN A 1 234 ? -4.999 -6.579 11.453 1.00 96.44 234 ASN A N 1
ATOM 1875 C CA . ASN A 1 234 ? -6.452 -6.755 11.469 1.00 96.44 234 ASN A CA 1
ATOM 1876 C C . ASN A 1 234 ? -7.171 -5.684 12.291 1.00 96.44 234 ASN A C 1
ATOM 1878 O O . ASN A 1 234 ? -8.254 -5.248 11.908 1.00 96.44 234 ASN A O 1
ATOM 1882 N N . LEU A 1 235 ? -6.581 -5.227 13.395 1.00 97.38 235 LEU A N 1
ATOM 1883 C CA . LEU A 1 235 ? -7.106 -4.119 14.186 1.00 97.38 235 LEU A CA 1
ATOM 1884 C C . LEU A 1 235 ? -7.204 -2.843 13.348 1.00 97.38 235 LEU A C 1
ATOM 1886 O O . LEU A 1 235 ? -8.262 -2.216 13.310 1.00 97.38 235 LEU A O 1
ATOM 1890 N N . ARG A 1 236 ? -6.133 -2.483 12.633 1.00 97.38 236 ARG A N 1
ATOM 1891 C CA . ARG A 1 236 ? -6.121 -1.311 11.744 1.00 97.38 236 ARG A CA 1
ATOM 1892 C C . ARG A 1 236 ? -7.129 -1.460 10.605 1.00 97.38 236 ARG A C 1
ATOM 1894 O O . ARG A 1 236 ? -7.880 -0.526 10.336 1.00 97.38 236 ARG A O 1
ATOM 1901 N N . ALA A 1 237 ? -7.208 -2.642 9.991 1.00 96.56 237 ALA A N 1
ATOM 1902 C CA . ALA A 1 237 ? -8.211 -2.934 8.967 1.00 96.56 237 ALA A CA 1
ATOM 1903 C C . ALA A 1 237 ? -9.642 -2.772 9.512 1.00 96.56 237 ALA A C 1
ATOM 1905 O O . ALA A 1 237 ? -10.482 -2.129 8.885 1.00 96.56 237 ALA A O 1
ATOM 1906 N N . LYS A 1 238 ? -9.907 -3.283 10.720 1.00 97.81 238 LYS A N 1
ATOM 1907 C CA . LYS A 1 238 ? -11.204 -3.164 11.395 1.00 97.81 238 LYS A CA 1
ATOM 1908 C C . LYS A 1 238 ? -11.553 -1.716 11.732 1.00 97.81 238 LYS A C 1
ATOM 1910 O O . LYS A 1 238 ? -12.716 -1.339 11.606 1.00 97.81 238 LYS A O 1
ATOM 1915 N N . ILE A 1 239 ? -10.578 -0.912 12.151 1.00 97.62 239 ILE A N 1
ATOM 1916 C CA . ILE A 1 239 ? -10.743 0.527 12.389 1.00 97.62 239 ILE A CA 1
ATOM 1917 C C . ILE A 1 239 ? -11.185 1.223 11.099 1.00 97.62 239 ILE A C 1
ATOM 1919 O O . ILE A 1 239 ? -12.245 1.842 11.087 1.00 97.62 239 ILE A O 1
ATOM 1923 N N . LEU A 1 240 ? -10.445 1.043 9.999 1.00 96.56 240 LEU A N 1
ATOM 1924 C CA . LEU A 1 240 ? -10.779 1.649 8.704 1.00 96.56 240 LEU A CA 1
ATOM 1925 C C . LEU A 1 240 ? -12.161 1.211 8.201 1.00 96.56 240 LEU A C 1
ATOM 1927 O O . LEU A 1 240 ? -12.959 2.047 7.782 1.00 96.56 240 LEU A O 1
ATOM 1931 N N . GLN A 1 241 ? -12.485 -0.079 8.320 1.00 97.06 241 GLN A N 1
ATOM 1932 C CA . GLN A 1 241 ? -13.812 -0.592 7.978 1.00 97.06 241 GLN A CA 1
ATOM 1933 C C . GLN A 1 241 ? -14.908 0.051 8.843 1.00 97.06 241 GLN A C 1
ATOM 1935 O O . GLN A 1 241 ? -15.943 0.465 8.328 1.00 97.06 241 GLN A O 1
ATOM 1940 N N . SER A 1 242 ? -14.661 0.201 10.149 1.00 97.31 242 SER A N 1
ATOM 1941 C CA . SER A 1 242 ? -15.622 0.803 11.081 1.00 97.31 242 SER A CA 1
ATOM 1942 C C . SER A 1 242 ? -15.881 2.278 10.773 1.00 97.31 242 SER A C 1
ATOM 1944 O O . SER A 1 242 ? -17.014 2.717 10.919 1.00 97.31 242 SER A O 1
ATOM 1946 N N . ILE A 1 243 ? -14.874 3.035 10.324 1.00 97.06 243 ILE A N 1
ATOM 1947 C CA . ILE A 1 243 ? -15.042 4.429 9.874 1.00 97.06 243 ILE A CA 1
ATOM 1948 C C . ILE A 1 243 ? -16.030 4.481 8.696 1.00 97.06 243 ILE A C 1
ATOM 1950 O O . ILE A 1 243 ? -16.993 5.248 8.729 1.00 97.06 243 ILE A O 1
ATOM 1954 N N . VAL A 1 244 ? -15.845 3.616 7.691 1.00 97.00 244 VAL A N 1
ATOM 1955 C CA . VAL A 1 244 ? -16.726 3.535 6.512 1.00 97.00 244 VAL A CA 1
ATOM 1956 C C . VAL A 1 244 ? -18.147 3.127 6.893 1.00 97.00 244 VAL A C 1
ATOM 1958 O O . VAL A 1 244 ? -19.118 3.749 6.454 1.00 97.00 244 VAL A O 1
ATOM 1961 N N . ASP A 1 245 ? -18.285 2.092 7.716 1.00 97.12 245 ASP A N 1
ATOM 1962 C CA . ASP A 1 245 ? -19.591 1.583 8.131 1.00 97.12 245 ASP A CA 1
ATOM 1963 C C . ASP A 1 245 ? -20.338 2.601 8.996 1.00 97.12 245 ASP A C 1
ATOM 1965 O O . ASP A 1 245 ? -21.541 2.806 8.820 1.00 97.12 245 ASP A O 1
ATOM 1969 N N . TYR A 1 246 ? -19.626 3.289 9.892 1.00 96.25 246 TYR A N 1
ATOM 1970 C CA . TYR A 1 246 ? -20.199 4.317 10.751 1.00 96.25 246 TYR A CA 1
ATOM 1971 C C . TYR A 1 246 ? -20.635 5.550 9.951 1.00 96.25 246 TYR A C 1
ATOM 1973 O O . TYR A 1 246 ? -21.753 6.030 10.146 1.00 96.25 246 TYR A O 1
ATOM 1981 N N . SER A 1 247 ? -19.821 5.998 8.988 1.00 96.81 247 SER A N 1
ATOM 1982 C CA . SER A 1 247 ? -20.184 7.067 8.048 1.00 96.81 247 SER A CA 1
ATOM 1983 C C . SER A 1 247 ? -21.490 6.754 7.312 1.00 96.81 247 SER A C 1
ATOM 1985 O O . SER A 1 247 ? -22.416 7.569 7.318 1.00 96.81 247 SER A O 1
ATOM 1987 N N . LYS A 1 248 ? -21.626 5.537 6.766 1.00 96.44 248 LYS A N 1
ATOM 1988 C CA . LYS A 1 248 ? -22.860 5.082 6.102 1.00 96.44 248 LYS A CA 1
ATOM 1989 C C . LYS A 1 248 ? -24.044 5.019 7.063 1.00 96.44 248 LYS A C 1
ATOM 1991 O O . LYS A 1 248 ? -25.126 5.491 6.730 1.00 96.44 248 LYS A O 1
ATOM 1996 N N . ALA A 1 249 ? -23.850 4.460 8.258 1.00 95.94 249 ALA A N 1
ATOM 1997 C CA . ALA A 1 249 ? -24.910 4.305 9.252 1.00 95.94 249 ALA A CA 1
ATOM 1998 C C . ALA A 1 249 ? -25.443 5.650 9.775 1.00 95.94 249 ALA A C 1
ATOM 2000 O O . ALA A 1 249 ? -26.622 5.757 10.113 1.00 95.94 249 ALA A O 1
ATOM 2001 N N . LYS A 1 250 ? -24.585 6.672 9.851 1.00 94.62 250 LYS A N 1
ATOM 2002 C CA . LYS A 1 250 ? -24.946 8.035 10.267 1.00 94.62 250 LYS A CA 1
ATOM 2003 C C . LYS A 1 250 ? -25.289 8.964 9.111 1.00 94.62 250 LYS A C 1
ATOM 2005 O O . LYS A 1 250 ? -25.742 10.075 9.367 1.00 94.62 250 LYS A O 1
ATOM 2010 N N . ASN A 1 251 ? -25.101 8.512 7.870 1.00 95.19 251 ASN A N 1
ATOM 2011 C CA . ASN A 1 251 ? -25.164 9.346 6.675 1.00 95.19 251 ASN A CA 1
ATOM 2012 C C . ASN A 1 251 ? -24.300 10.617 6.815 1.00 95.19 251 ASN A C 1
ATOM 2014 O O . ASN A 1 251 ? -24.723 11.709 6.443 1.00 95.19 251 ASN A O 1
ATOM 2018 N N . ASN A 1 252 ? -23.109 10.466 7.405 1.00 93.50 252 ASN A N 1
ATOM 2019 C CA . ASN A 1 252 ? -22.164 11.552 7.642 1.00 93.50 252 ASN A CA 1
ATOM 2020 C C . ASN A 1 252 ? -20.863 11.285 6.874 1.00 93.50 252 ASN A C 1
ATOM 2022 O O . ASN A 1 252 ? -20.035 10.475 7.299 1.00 93.50 252 ASN A O 1
ATOM 2026 N N . ALA A 1 253 ? -20.702 11.954 5.733 1.00 94.12 253 ALA A N 1
ATOM 2027 C CA . ALA A 1 253 ? -19.523 11.819 4.882 1.00 94.12 253 ALA A CA 1
ATOM 2028 C C . ALA A 1 253 ? -18.276 12.501 5.469 1.00 94.12 253 ALA A C 1
ATOM 2030 O O . ALA A 1 253 ? -17.174 12.070 5.154 1.00 94.12 253 ALA A O 1
ATOM 2031 N N . GLU A 1 254 ? -18.427 13.477 6.375 1.00 93.00 254 GLU A N 1
ATOM 2032 C CA . GLU A 1 254 ? -17.296 14.216 6.969 1.00 93.00 254 GLU A CA 1
ATOM 2033 C C . GLU A 1 254 ? -16.322 13.296 7.722 1.00 93.00 254 GLU A C 1
ATOM 2035 O O . GLU A 1 254 ? -15.131 13.569 7.812 1.00 93.00 254 GLU A O 1
ATOM 2040 N N . ILE A 1 255 ? -16.812 12.154 8.211 1.00 93.75 255 ILE A N 1
ATOM 2041 C CA . ILE A 1 255 ? -16.015 11.134 8.908 1.00 93.75 255 ILE A CA 1
ATOM 2042 C C . ILE A 1 255 ? -14.982 10.475 7.972 1.00 93.75 255 ILE A C 1
ATOM 2044 O O . ILE A 1 255 ? -13.976 9.935 8.432 1.00 93.75 255 ILE A O 1
ATOM 2048 N N . LEU A 1 256 ? -15.232 10.495 6.659 1.00 94.56 256 LEU A N 1
ATOM 2049 C CA . LEU A 1 256 ? -14.326 9.960 5.639 1.00 94.56 256 LEU A CA 1
ATOM 2050 C C . LEU A 1 256 ? -13.263 10.976 5.206 1.00 94.56 256 LEU A C 1
ATOM 2052 O O . LEU A 1 256 ? -12.308 10.593 4.530 1.00 94.56 256 LEU A O 1
ATOM 2056 N N . GLU A 1 257 ? -13.423 12.246 5.579 1.00 93.62 257 GLU A N 1
ATOM 2057 C CA . GLU A 1 257 ? -12.521 13.318 5.176 1.00 93.62 257 GLU A CA 1
ATOM 2058 C C . GLU A 1 257 ? -11.191 13.255 5.934 1.00 93.62 257 GLU A C 1
ATOM 2060 O O . GLU A 1 257 ? -11.086 12.730 7.048 1.00 93.62 257 GLU A O 1
ATOM 2065 N N . ALA A 1 258 ? -10.149 13.828 5.326 1.00 90.69 258 ALA A N 1
ATOM 2066 C CA . ALA A 1 258 ? -8.770 13.701 5.796 1.00 90.69 258 ALA A CA 1
ATOM 2067 C C . ALA A 1 258 ? -8.589 14.103 7.270 1.00 90.69 258 ALA A C 1
ATOM 2069 O O . ALA A 1 258 ? -7.910 13.398 8.016 1.00 90.69 258 ALA A O 1
ATOM 2070 N N . GLN A 1 259 ? -9.240 15.185 7.710 1.00 91.31 259 GLN A N 1
ATOM 2071 C CA . GLN A 1 259 ? -9.164 15.668 9.091 1.00 91.31 259 GLN A CA 1
ATOM 2072 C C . GLN A 1 259 ? -9.617 14.602 10.103 1.00 91.31 259 GLN A C 1
ATOM 2074 O O . GLN A 1 259 ? -8.906 14.328 11.072 1.00 91.31 259 GLN A O 1
ATOM 2079 N N . ALA A 1 260 ? -10.764 13.964 9.857 1.00 93.44 260 ALA A N 1
ATOM 2080 C CA . ALA A 1 260 ? -11.317 12.943 10.743 1.00 93.44 260 ALA A CA 1
ATOM 2081 C C . ALA A 1 260 ? -10.456 11.672 10.754 1.00 93.44 260 ALA A C 1
ATOM 2083 O O . ALA A 1 260 ? -10.232 11.063 11.804 1.00 93.44 260 ALA A O 1
ATOM 2084 N N . VAL A 1 261 ? -9.911 11.286 9.596 1.00 93.19 261 VAL A N 1
ATOM 2085 C CA . VAL A 1 261 ? -9.030 10.113 9.476 1.00 93.19 261 VAL A CA 1
ATOM 2086 C C . VAL A 1 261 ? -7.694 10.337 10.199 1.00 93.19 261 VAL A C 1
ATOM 2088 O O . VAL A 1 261 ? -7.214 9.430 10.883 1.00 93.19 261 VAL A O 1
ATOM 2091 N N . ILE A 1 262 ? -7.112 11.538 10.113 1.00 92.88 262 ILE A N 1
ATOM 2092 C CA . ILE A 1 262 ? -5.878 11.910 10.829 1.00 92.88 262 ILE A CA 1
ATOM 2093 C C . ILE A 1 262 ? -6.100 11.897 12.343 1.00 92.88 262 ILE A C 1
ATOM 2095 O O . ILE A 1 262 ? -5.285 11.338 13.088 1.00 92.88 262 ILE A O 1
ATOM 2099 N N . GLU A 1 263 ? -7.210 12.472 12.805 1.00 94.75 263 GLU A N 1
ATOM 2100 C CA . GLU A 1 263 ? -7.577 12.469 14.220 1.00 94.75 263 GLU A CA 1
ATOM 2101 C C . GLU A 1 263 ? -7.789 11.035 14.726 1.00 94.75 263 GLU A C 1
ATOM 2103 O O . GLU A 1 263 ? -7.206 10.633 15.734 1.00 94.75 263 GLU A O 1
ATOM 2108 N N . SER A 1 264 ? -8.535 10.224 13.972 1.00 96.19 264 SER A N 1
ATOM 2109 C CA . SER A 1 264 ? -8.751 8.806 14.266 1.00 96.19 264 SER A CA 1
ATOM 2110 C C . SER A 1 264 ? -7.439 8.025 14.373 1.00 96.19 264 SER A C 1
ATOM 2112 O O . SER A 1 264 ? -7.259 7.250 15.318 1.00 96.19 264 SER A O 1
ATOM 2114 N N . ASN A 1 265 ? -6.490 8.252 13.458 1.00 95.50 265 ASN A N 1
ATOM 2115 C CA . ASN A 1 265 ? -5.178 7.608 13.508 1.00 95.50 265 ASN A CA 1
ATOM 2116 C C . ASN A 1 265 ? -4.361 8.059 14.732 1.00 95.50 265 ASN A C 1
ATOM 2118 O O . ASN A 1 265 ? -3.730 7.238 15.400 1.00 95.50 265 ASN A O 1
ATOM 2122 N N . SER A 1 266 ? -4.409 9.347 15.072 1.00 95.75 266 SER A N 1
ATOM 2123 C CA . SER A 1 266 ? -3.757 9.888 16.273 1.00 95.75 266 SER A CA 1
ATOM 2124 C C . SER A 1 266 ? -4.322 9.246 17.542 1.00 95.75 266 SER A C 1
ATOM 2126 O O . SER A 1 266 ? -3.573 8.786 18.406 1.00 95.75 266 SER A O 1
ATOM 2128 N N . MET A 1 267 ? -5.647 9.120 17.616 1.00 97.19 267 MET A N 1
ATOM 2129 C CA . MET A 1 267 ? -6.332 8.482 18.735 1.00 97.19 267 MET A CA 1
ATOM 2130 C C . MET A 1 267 ? -6.049 6.988 18.828 1.00 97.19 267 MET A C 1
ATOM 2132 O O . MET A 1 267 ? -5.862 6.481 19.931 1.00 97.19 267 MET A O 1
ATOM 2136 N N . PHE A 1 268 ? -5.935 6.283 17.701 1.00 97.50 268 PHE A N 1
ATOM 2137 C CA . PHE A 1 268 ? -5.470 4.896 17.690 1.00 97.50 268 PHE A CA 1
ATOM 2138 C C . PHE A 1 268 ? -4.102 4.750 18.374 1.00 97.50 268 PHE A C 1
ATOM 2140 O O . PHE A 1 268 ? -3.931 3.856 19.205 1.00 97.50 268 PHE A O 1
ATOM 2147 N N . HIS A 1 269 ? -3.143 5.634 18.082 1.00 96.19 269 HIS A N 1
ATOM 2148 C CA . HIS A 1 269 ? -1.815 5.591 18.700 1.00 96.19 269 HIS A CA 1
ATOM 2149 C C . HIS A 1 269 ? -1.839 5.935 20.194 1.00 96.19 269 HIS A C 1
ATOM 2151 O O . HIS A 1 269 ? -1.224 5.216 20.983 1.00 96.19 269 HIS A O 1
ATOM 2157 N N . LEU A 1 270 ? -2.573 6.980 20.590 1.00 97.38 270 LEU A N 1
ATOM 2158 C CA . LEU A 1 270 ? -2.713 7.375 21.997 1.00 97.38 270 LEU A CA 1
ATOM 2159 C C . LEU A 1 270 ? -3.346 6.256 22.833 1.00 97.38 270 LEU A C 1
ATOM 2161 O O . LEU A 1 270 ? -2.790 5.861 23.855 1.00 97.38 270 LEU A O 1
ATOM 2165 N N . ILE A 1 271 ? -4.453 5.687 22.351 1.00 97.81 271 ILE A N 1
ATOM 2166 C CA . ILE A 1 271 ? -5.164 4.592 23.021 1.00 97.81 271 ILE A CA 1
ATOM 2167 C C . ILE A 1 271 ? -4.306 3.323 23.052 1.00 97.81 271 ILE A C 1
ATOM 2169 O O . ILE A 1 271 ? -4.281 2.623 24.060 1.00 97.81 271 ILE A O 1
ATOM 2173 N N . SER A 1 272 ? -3.569 3.024 21.977 1.00 95.56 272 SER A N 1
ATOM 2174 C CA . SER A 1 272 ? -2.641 1.885 21.963 1.00 95.56 272 SER A CA 1
ATOM 2175 C C . SER A 1 272 ? -1.555 2.025 23.029 1.00 95.56 272 SER A C 1
ATOM 2177 O O . SER A 1 272 ? -1.197 1.032 23.661 1.00 95.56 272 SER A O 1
ATOM 2179 N N . ASN A 1 273 ? -1.040 3.240 23.247 1.00 95.25 273 ASN A N 1
ATOM 2180 C CA . ASN A 1 273 ? -0.062 3.496 24.300 1.00 95.25 273 ASN A CA 1
ATOM 2181 C C . ASN A 1 273 ? -0.685 3.387 25.701 1.00 95.25 273 ASN A C 1
ATOM 2183 O O . ASN A 1 273 ? -0.121 2.717 26.556 1.00 95.25 273 ASN A O 1
ATOM 2187 N N . GLU A 1 274 ? -1.871 3.963 25.912 1.00 96.38 274 GLU A N 1
ATOM 2188 C CA . GLU A 1 274 ? -2.617 3.860 27.175 1.00 96.38 274 GLU A CA 1
ATOM 2189 C C . GLU A 1 274 ? -2.879 2.394 27.560 1.00 96.38 274 GLU A C 1
ATOM 2191 O O . GLU A 1 274 ? -2.550 1.959 28.660 1.00 96.38 274 GLU A O 1
ATOM 2196 N N . VAL A 1 275 ? -3.393 1.589 26.625 1.00 95.12 275 VAL A N 1
ATOM 2197 C CA . VAL A 1 275 ? -3.643 0.154 26.847 1.00 95.12 275 VAL A CA 1
ATOM 2198 C C . VAL A 1 275 ? -2.350 -0.602 27.151 1.00 95.12 275 VAL A C 1
ATOM 2200 O O . VAL A 1 275 ? -2.335 -1.494 28.004 1.00 95.12 275 VAL A O 1
ATOM 2203 N N . LYS A 1 276 ? -1.251 -0.239 26.483 1.00 92.31 276 LYS A N 1
ATOM 2204 C CA . LYS A 1 276 ? 0.065 -0.825 26.743 1.00 92.31 276 LYS A CA 1
ATOM 2205 C C . LYS A 1 276 ? 0.564 -0.508 28.150 1.00 92.31 276 LYS A C 1
ATOM 2207 O O . LYS A 1 276 ? 1.119 -1.395 28.792 1.00 92.31 276 LYS A O 1
ATOM 2212 N N . GLU A 1 277 ? 0.377 0.717 28.627 1.00 93.88 277 GLU A N 1
ATOM 2213 C CA . GLU A 1 277 ? 0.753 1.122 29.986 1.00 93.88 277 GLU A CA 1
ATOM 2214 C C . GLU A 1 277 ? -0.098 0.413 31.051 1.00 93.88 277 GLU A C 1
ATOM 2216 O O . GLU A 1 277 ? 0.437 -0.012 32.074 1.00 93.88 277 GLU A O 1
ATOM 2221 N N . GLU A 1 278 ? -1.395 0.214 30.793 1.00 92.44 278 GLU A N 1
ATOM 2222 C CA . GLU A 1 278 ? -2.323 -0.463 31.711 1.00 92.44 278 GLU A CA 1
ATOM 2223 C C . GLU A 1 278 ? -2.100 -1.982 31.799 1.00 92.44 278 GLU A C 1
ATOM 2225 O O . GLU A 1 278 ? -2.174 -2.564 32.882 1.00 92.44 278 GLU A O 1
ATOM 2230 N N . THR A 1 279 ? -1.859 -2.641 30.662 1.00 89.69 279 THR A N 1
ATOM 2231 C CA . THR A 1 279 ? -1.875 -4.115 30.560 1.00 89.69 279 THR A CA 1
ATOM 2232 C C . THR A 1 279 ? -0.497 -4.734 30.310 1.00 89.69 279 THR A C 1
ATOM 2234 O O . THR A 1 279 ? -0.343 -5.954 30.359 1.00 89.69 279 THR A O 1
ATOM 2237 N N . GLY A 1 280 ? 0.517 -3.915 30.020 1.00 86.56 280 GLY A N 1
ATOM 2238 C CA . GLY A 1 280 ? 1.861 -4.347 29.630 1.00 86.56 280 GLY A CA 1
ATOM 2239 C C . GLY A 1 280 ? 1.993 -4.787 28.165 1.00 86.56 280 GLY A C 1
ATOM 2240 O O . GLY A 1 280 ? 3.114 -5.001 27.699 1.00 86.56 280 GLY A O 1
ATOM 2241 N N . THR A 1 281 ? 0.888 -4.906 27.419 1.00 86.94 281 THR A N 1
ATOM 2242 C CA . THR A 1 281 ? 0.862 -5.319 26.002 1.00 86.94 281 THR A CA 1
ATOM 2243 C C . THR A 1 281 ? -0.184 -4.525 25.213 1.00 86.94 281 THR A C 1
ATOM 2245 O O . THR A 1 281 ? -1.018 -3.839 25.789 1.00 86.94 281 THR A O 1
ATOM 2248 N N . ILE A 1 282 ? -0.146 -4.568 23.880 1.00 87.81 282 ILE A N 1
ATOM 2249 C CA . ILE A 1 282 ? -1.171 -3.911 23.055 1.00 87.81 282 ILE A CA 1
ATOM 2250 C C . ILE A 1 282 ? -2.309 -4.913 22.823 1.00 87.81 282 ILE A C 1
ATOM 2252 O O . ILE A 1 282 ? -2.280 -5.666 21.853 1.00 87.81 282 ILE A O 1
ATOM 2256 N N . ASP A 1 283 ? -3.299 -4.934 23.718 1.00 92.19 283 ASP A N 1
ATOM 2257 C CA . ASP A 1 283 ? -4.513 -5.737 23.534 1.00 92.19 283 ASP A CA 1
ATOM 2258 C C . ASP A 1 283 ? -5.391 -5.117 22.437 1.00 92.19 283 ASP A C 1
ATOM 2260 O O . ASP A 1 283 ? -6.038 -4.082 22.626 1.00 92.19 283 ASP A O 1
ATOM 2264 N N . SER A 1 284 ? -5.430 -5.771 21.276 1.00 94.38 284 SER A N 1
ATOM 2265 C CA . SER A 1 284 ? -6.153 -5.271 20.105 1.00 94.38 284 SER A CA 1
ATOM 2266 C C . SER A 1 284 ? -7.657 -5.100 20.337 1.00 94.38 284 SER A C 1
ATOM 2268 O O . SER A 1 284 ? -8.277 -4.205 19.757 1.00 94.38 284 SER A O 1
ATOM 2270 N N . LYS A 1 285 ? -8.268 -5.935 21.183 1.00 95.38 285 LYS A N 1
ATOM 2271 C CA . LYS A 1 285 ? -9.700 -5.854 21.477 1.00 95.38 285 LYS A CA 1
ATOM 2272 C C . LYS A 1 285 ? -9.991 -4.636 22.344 1.00 95.38 285 LYS A C 1
ATOM 2274 O O . LYS A 1 285 ? -10.889 -3.865 22.006 1.00 95.38 285 LYS A O 1
ATOM 2279 N N . LEU A 1 286 ? -9.207 -4.434 23.402 1.00 96.25 286 LEU A N 1
ATOM 2280 C CA . LEU A 1 286 ? -9.368 -3.285 24.292 1.00 96.25 286 LEU A CA 1
ATOM 2281 C C . LEU A 1 286 ? -9.085 -1.964 23.565 1.00 96.25 286 LEU A C 1
ATOM 2283 O O . LEU A 1 286 ? -9.848 -1.008 23.714 1.00 96.25 286 LEU A O 1
ATOM 2287 N N . VAL A 1 287 ? -8.045 -1.923 22.721 1.00 97.62 287 VAL A N 1
ATOM 2288 C CA . VAL A 1 287 ? -7.754 -0.755 21.873 1.00 97.62 287 VAL A CA 1
ATOM 2289 C C . VAL A 1 287 ? -8.939 -0.438 20.966 1.00 97.62 287 VAL A C 1
ATOM 2291 O O . VAL A 1 287 ? -9.367 0.713 20.906 1.00 97.62 287 VAL A O 1
ATOM 2294 N N . TYR A 1 288 ? -9.512 -1.444 20.296 1.00 98.31 288 TYR A N 1
ATOM 2295 C CA . TYR A 1 288 ? -10.681 -1.239 19.442 1.00 98.31 288 TYR A CA 1
ATOM 2296 C C . TYR A 1 288 ? -11.896 -0.727 20.223 1.00 98.31 288 TYR A C 1
ATOM 2298 O O . TYR A 1 288 ? -12.573 0.184 19.759 1.00 98.31 288 TYR A O 1
ATOM 2306 N N . GLU A 1 289 ? -12.190 -1.296 21.393 1.00 97.88 289 GLU A N 1
ATOM 2307 C CA . GLU A 1 289 ? -13.334 -0.889 22.217 1.00 97.88 289 GLU A CA 1
ATOM 2308 C C . GLU A 1 289 ? -13.209 0.569 22.681 1.00 97.88 289 GLU A C 1
ATOM 2310 O O . GLU A 1 289 ? -14.150 1.353 22.508 1.00 97.88 289 GLU A O 1
ATOM 2315 N N . LYS A 1 290 ? -12.032 0.959 23.194 1.00 98.12 290 LYS A N 1
ATOM 2316 C CA . LYS A 1 290 ? -11.739 2.347 23.581 1.00 98.12 290 LYS A CA 1
ATOM 2317 C C . LYS A 1 290 ? -11.809 3.289 22.370 1.00 98.12 290 LYS A C 1
ATOM 2319 O O . LYS A 1 290 ? -12.476 4.322 22.441 1.00 98.12 290 LYS A O 1
ATOM 2324 N N . TRP A 1 291 ? -11.203 2.913 21.239 1.00 98.44 291 TRP A N 1
ATOM 2325 C CA . TRP A 1 291 ? -11.227 3.710 20.004 1.00 98.44 291 TRP A CA 1
ATOM 2326 C C . TRP A 1 291 ? -12.648 3.882 19.452 1.00 98.44 291 TRP A C 1
ATOM 2328 O O . TRP A 1 291 ? -13.054 4.991 19.115 1.00 98.44 291 TRP A O 1
ATOM 2338 N N . TYR A 1 292 ? -13.453 2.820 19.421 1.00 97.81 292 TYR A N 1
ATOM 2339 C CA . TYR A 1 292 ? -14.820 2.886 18.908 1.00 97.81 292 TYR A CA 1
ATOM 2340 C C . TYR A 1 292 ? -15.735 3.708 19.824 1.00 97.81 292 TYR A C 1
ATOM 2342 O O . TYR A 1 292 ? -16.610 4.436 19.351 1.00 97.81 292 TYR A O 1
ATOM 2350 N N . SER A 1 293 ? -15.514 3.648 21.142 1.00 97.88 293 SER A N 1
ATOM 2351 C CA . SER A 1 293 ? -16.183 4.542 22.091 1.00 97.88 293 SER A CA 1
ATOM 2352 C C . SER A 1 293 ? -15.816 6.007 21.850 1.00 97.88 293 SER A C 1
ATOM 2354 O O . SER A 1 293 ? -16.687 6.872 21.953 1.00 97.88 293 SER A O 1
ATOM 2356 N N . TRP A 1 294 ? -14.550 6.296 21.535 1.00 97.81 294 TRP A N 1
ATOM 2357 C CA . TRP A 1 294 ? -14.116 7.639 21.153 1.00 97.81 294 TRP A CA 1
ATOM 2358 C C . TRP A 1 294 ? -14.796 8.098 19.855 1.00 97.81 294 TRP A C 1
ATOM 2360 O O . TRP A 1 294 ? -15.377 9.183 19.846 1.00 97.81 294 TRP A O 1
ATOM 2370 N N . LEU A 1 295 ? -14.815 7.265 18.807 1.00 96.31 295 LEU A N 1
ATOM 2371 C CA . LEU A 1 295 ? -15.435 7.600 17.518 1.00 96.31 295 LEU A CA 1
ATOM 2372 C C . LEU A 1 295 ? -16.895 8.030 17.711 1.00 96.31 295 LEU A C 1
ATOM 2374 O O . LEU A 1 295 ? -17.284 9.113 17.290 1.00 96.31 295 LEU A O 1
ATOM 2378 N N . ARG A 1 296 ? -17.677 7.228 18.445 1.00 95.19 296 ARG A N 1
ATOM 2379 C CA . ARG A 1 296 ? -19.103 7.485 18.719 1.00 95.19 296 ARG A CA 1
ATOM 2380 C C . ARG A 1 296 ? -19.387 8.740 19.542 1.00 95.19 296 ARG A C 1
ATOM 2382 O O . ARG A 1 296 ? -20.531 9.182 19.595 1.00 95.19 296 ARG A O 1
ATOM 2389 N N . LYS A 1 297 ? -18.401 9.226 20.296 1.00 95.38 297 LYS A N 1
ATOM 2390 C CA . LYS A 1 297 ? -18.549 10.417 21.136 1.00 95.38 297 LYS A CA 1
ATOM 2391 C C . LYS A 1 297 ? -18.293 11.697 20.340 1.00 95.38 297 LYS A C 1
ATOM 2393 O O . LYS A 1 297 ? -18.857 12.727 20.695 1.00 95.38 297 LYS A O 1
ATOM 2398 N N . ASN A 1 298 ? -17.442 11.627 19.317 1.00 93.06 298 ASN A N 1
ATOM 2399 C CA . ASN A 1 298 ? -17.002 12.792 18.547 1.00 93.06 298 ASN A CA 1
ATOM 2400 C C . ASN A 1 298 ? -17.729 12.938 17.202 1.00 93.06 298 ASN A C 1
ATOM 2402 O O . ASN A 1 298 ? -17.786 14.049 16.687 1.00 93.06 298 ASN A O 1
ATOM 2406 N N . TYR A 1 299 ? -18.322 11.857 16.681 1.00 90.12 299 TYR A N 1
ATOM 2407 C CA . TYR A 1 299 ? -19.036 11.814 15.400 1.00 90.12 299 TYR A CA 1
ATOM 2408 C C . TYR A 1 299 ? -20.370 11.063 15.512 1.00 90.12 299 TYR A C 1
ATOM 2410 O O . TYR A 1 299 ? -21.332 11.427 14.802 1.00 90.12 299 TYR A O 1
#

Foldseek 3Di:
DDDDDDPDDDDDPDDDDQDDQDDDPPDQWDADPNDIDGHLDDDPQVVVVVLVDPDDDQAADDPRDPDVPHHHLLVSLVVVLVVAADEAEDAEDDELNLQSLLVSLVVCSHVDHYYYHYDAQDPQRVVCCSCVVRVHPPLSVLSDFKDWDKDWDADPVRPDIDIDGAWIWGQANPDDDGCVVVVRIDTQWGADPVVRDIHGDPCVVVVVRPVLQVVLCPDPQRNVPVVLSVLVVVLVVVLVVCLVVVCVVVVNCVCVDPNNVVVLVVLLVVLQVVCCVVPVHRDSVSSSVVSVVVVVVPD

pLDDT: mean 82.94, std 16.93, range [36.66, 98.44]

Secondary structure (DSSP, 8-state):
-PPPPP--------S--PPP----TT-SEEEETTEEEE------HHHHHHTT-------BPPSS---TTSBPHHHHHHHHTTS-S--EEEEE--STHHHHHHHHHHTT-SSS-EEEE---SSHHHHHIIIIIIS---HHHHTT--EEEEEEEEE-TTSS-EEEEEEEEEEE-S--SS-TTTTT-EEEEEEEETTTTEEEE-HHHHTT--HHHHHHHHHSTTTTT-HHHHHHHHHHHHHHHHHHHHHHHHHT-GGGGSHHHHHHHHHHHHHHHHHHHHHHSS--HHHHHHHHHHHHHHH-

Sequence (299 aa):
MFWDQIREIRRLEDKEQYVYDFSVPNDENFICENLLAHNTIELPIEQLRELGYNIERLKSRSVITRVETELPAEEALRTALRLGDSALIVGEVRSTEALALYEAMRIGALANVVAGTIHGDSAYGVFDRIVNDLRVPTTSFKATDIIVIVNMLRSPDGLTSFRRVVELTEVRKHWKSDPLDEGGFVNLLEYSAKDDVLKPTKTLLTGESQVLNDIASRTREWKGNWDSVWENINLRAKILQSIVDYSKAKNNAEILEAQAVIESNSMFHLISNEVKEETGTIDSKLVYEKWYSWLRKNY

Radius of gyration: 23.64 Å; chains: 1; bounding box: 48×47×82 Å